Protein AF-A0AA36IYU3-F1 (afdb_monomer_lite)

Sequence (239 aa):
MFVEMCETGILVYVKPELCCSRAQETQTMKRDGAISTDASGLLKISPKAQDPRCEASTELKLRAALQRHSLAMDLAGIAEFTVVEAWVQFLFTHVAREQPHGFNKVTLQQLVECDKQMFTLAAHRTMGCLQRGPAEPKPQDEAIQAKKTSHEVLQYLTPLPAFRTHESTSAPSNPRPPKMPKKEERPNSKGTGKASGSPGPRPNLPEGCVATDDDGKPLCFAFQSGKCKFKGPPGKRCA

Secondary structure (DSSP, 8-state):
-HHHHHHHT---PPPGGG---HHHHHHH------EEE-TTS-EEEPPPPPPP-----SHHHHHHHHHHHHHHHHHTTSS-HHHHHHHHHHHHHHHHSPPPTTBPPPPHHHHHHHHHHHHHHHHHHHTT-S---TTSPPHHHHHHHHHTT-HHHHGGGSPPB--------PPP---PPPPPP-----------------PPPPP-PPTT--SB-TTSPBP-HHHHTT-----S-TTPPP-

Foldseek 3Di:
DLLVCVVQLFQDDDQLFLQDDPVQCVVQDDDAFDQDQDPVRDTDGDDGDDRRTDDCQDPVSVLVSQLSVLVVNVVSVQAHSVLSNVLSVVLVVLQPDDDDPQFDGQDVVLSRVLVVQLSVQLSVQRRPNSDDPPPDHGSSSVSSVVRSPDPSRCVSSDTDGDPPPPPPPPPPDDDDDDDDDDDDDDDDDDDDDDDDDDDPDDPDDPPPDDQADPVRHGADVCVVVVNDPDPDDGPDDDD

pLDDT: mean 77.91, std 19.68, range [27.34, 96.94]

Structure (mmCIF, N/CA/C/O backbone):
data_AF-A0AA36IYU3-F1
#
_entry.id   AF-A0AA36IYU3-F1
#
loop_
_atom_site.group_PDB
_atom_site.id
_atom_site.type_symbol
_atom_site.label_atom_id
_atom_site.label_alt_id
_atom_site.label_comp_id
_atom_site.label_asym_id
_atom_site.label_entity_id
_atom_site.label_seq_id
_atom_site.pdbx_PDB_ins_code
_atom_site.Cartn_x
_atom_site.Cartn_y
_atom_site.Cartn_z
_atom_site.occupancy
_atom_site.B_iso_or_equiv
_atom_site.auth_seq_id
_atom_site.auth_comp_id
_atom_site.auth_asym_id
_atom_site.auth_atom_id
_atom_site.pdbx_PDB_model_num
ATOM 1 N N . MET A 1 1 ? -8.010 5.138 14.087 1.00 83.12 1 MET A N 1
ATOM 2 C CA . MET A 1 1 ? -8.111 5.264 12.619 1.00 83.12 1 MET A CA 1
ATOM 3 C C . MET A 1 1 ? -8.937 4.134 12.006 1.00 83.12 1 MET A C 1
ATOM 5 O O . MET A 1 1 ? -10.062 4.407 11.643 1.00 83.12 1 MET A O 1
ATOM 9 N N . PHE A 1 2 ? -8.481 2.875 11.935 1.00 88.75 2 PHE A N 1
ATOM 10 C CA . PHE A 1 2 ? -9.288 1.804 11.305 1.00 88.75 2 PHE A CA 1
ATOM 11 C C . PHE A 1 2 ? -10.601 1.485 12.038 1.00 88.75 2 PHE A C 1
ATOM 13 O O . PHE A 1 2 ? -11.620 1.293 11.393 1.00 88.75 2 PHE A O 1
ATOM 20 N N . VAL A 1 3 ? -10.612 1.506 13.375 1.00 88.88 3 VAL A N 1
ATOM 21 C CA . VAL A 1 3 ? -11.850 1.315 14.161 1.00 88.88 3 VAL A CA 1
ATOM 22 C C . VAL A 1 3 ? -12.894 2.393 13.839 1.00 88.88 3 VAL A C 1
ATOM 24 O O . VAL A 1 3 ? -14.049 2.081 13.597 1.00 88.88 3 VAL A O 1
ATOM 27 N N . GLU A 1 4 ? -12.467 3.650 13.720 1.00 89.06 4 GLU A N 1
ATOM 28 C CA . GLU A 1 4 ? -13.330 4.770 13.318 1.00 89.06 4 GLU A CA 1
ATOM 29 C C . GLU A 1 4 ? -13.874 4.596 11.888 1.00 89.06 4 GLU A C 1
ATOM 31 O O . GLU A 1 4 ? -15.023 4.934 11.612 1.00 89.06 4 GLU A O 1
ATOM 36 N N . MET A 1 5 ? -13.086 4.019 10.970 1.00 91.06 5 MET A N 1
ATOM 37 C CA . MET A 1 5 ? -13.578 3.675 9.628 1.00 91.06 5 MET A CA 1
ATOM 38 C C . MET A 1 5 ? -14.685 2.622 9.696 1.00 91.06 5 MET A C 1
ATOM 40 O O . MET A 1 5 ? -15.689 2.773 9.008 1.00 91.06 5 MET A O 1
ATOM 44 N N . CYS A 1 6 ? -14.547 1.597 10.547 1.00 87.69 6 CYS A N 1
ATOM 45 C CA . CYS A 1 6 ? -15.623 0.628 10.782 1.00 87.69 6 CYS A CA 1
ATOM 46 C C . CYS A 1 6 ? -16.892 1.302 11.305 1.00 87.69 6 CYS A C 1
ATOM 48 O O . CYS A 1 6 ? -17.967 1.063 10.764 1.00 87.69 6 CYS A O 1
ATOM 50 N N . GLU A 1 7 ? -16.764 2.151 12.326 1.00 88.00 7 GLU A N 1
ATOM 51 C CA . GLU A 1 7 ? -17.897 2.818 12.981 1.00 88.00 7 GLU A CA 1
ATOM 52 C C . GLU A 1 7 ? -18.637 3.776 12.041 1.00 88.00 7 GLU A C 1
ATOM 54 O O . GLU A 1 7 ? -19.864 3.835 12.042 1.00 88.00 7 GLU A O 1
ATOM 59 N N . THR A 1 8 ? -17.895 4.517 11.216 1.00 88.81 8 THR A N 1
ATOM 60 C CA . THR A 1 8 ? -18.470 5.467 10.251 1.00 88.81 8 THR A CA 1
ATOM 61 C C . THR A 1 8 ? -18.939 4.800 8.959 1.00 88.81 8 THR A C 1
ATOM 63 O O . THR A 1 8 ? -19.701 5.402 8.203 1.00 88.81 8 THR A O 1
ATOM 66 N N . GLY A 1 9 ? -18.482 3.577 8.670 1.00 86.06 9 GLY A N 1
ATOM 67 C CA . GLY A 1 9 ? -18.734 2.903 7.397 1.00 86.06 9 GLY A CA 1
ATOM 68 C C . GLY A 1 9 ? -18.016 3.553 6.205 1.00 86.06 9 GLY A C 1
ATOM 69 O O . GLY A 1 9 ? -18.386 3.293 5.057 1.00 86.06 9 GLY A O 1
ATOM 70 N N . ILE A 1 10 ? -17.015 4.408 6.452 1.00 88.81 10 ILE A N 1
ATOM 71 C CA . ILE A 1 10 ? -16.277 5.144 5.419 1.00 88.81 10 ILE A CA 1
ATOM 72 C C . ILE A 1 10 ? -14.825 4.678 5.400 1.00 88.81 10 ILE A C 1
ATOM 74 O O . ILE A 1 10 ? -14.060 4.902 6.337 1.00 88.81 10 ILE A O 1
ATOM 78 N N . LEU A 1 11 ? -14.425 4.065 4.286 1.00 90.88 11 LEU A N 1
ATOM 79 C CA . LEU A 1 11 ? -13.048 3.638 4.086 1.00 90.88 11 LEU A CA 1
ATOM 80 C C . LEU A 1 11 ? -12.202 4.808 3.584 1.00 90.88 11 LEU A C 1
ATOM 82 O O . LEU A 1 11 ? -12.483 5.386 2.534 1.00 90.88 11 LEU A O 1
ATOM 86 N N . VAL A 1 12 ? -11.132 5.121 4.310 1.00 92.00 12 VAL A N 1
ATOM 87 C CA . VAL A 1 12 ? -10.157 6.149 3.930 1.00 92.00 12 VAL A CA 1
ATOM 88 C C . VAL A 1 12 ? -8.810 5.484 3.677 1.00 92.00 12 VAL A C 1
ATOM 90 O O . VAL A 1 12 ? -8.366 4.647 4.457 1.00 92.00 12 VAL A O 1
ATOM 93 N N . TYR A 1 13 ? -8.128 5.861 2.593 1.00 93.88 13 TYR A N 1
ATOM 94 C CA . TYR A 1 13 ? -6.797 5.326 2.314 1.00 93.88 13 TYR A CA 1
ATOM 95 C C . TYR A 1 13 ? -5.784 5.792 3.368 1.00 93.88 13 TYR A C 1
ATOM 97 O O . TYR A 1 13 ? -5.498 6.988 3.488 1.00 93.88 13 TYR A O 1
ATOM 105 N N . VAL A 1 14 ? -5.206 4.842 4.104 1.00 93.50 14 VAL A N 1
ATOM 106 C CA . VAL A 1 14 ? -4.146 5.105 5.080 1.00 93.50 14 VAL A CA 1
ATOM 107 C C . VAL A 1 14 ? -2.795 4.961 4.399 1.00 93.50 14 VAL A C 1
ATOM 109 O O . VAL A 1 14 ? -2.443 3.898 3.894 1.00 93.50 14 VAL A O 1
ATOM 112 N N . LYS A 1 15 ? -2.014 6.044 4.391 1.00 93.19 15 LYS A N 1
ATOM 113 C CA . LYS A 1 15 ? -0.665 6.018 3.820 1.00 93.19 15 LYS A CA 1
ATOM 114 C C . LYS A 1 15 ? 0.225 5.049 4.611 1.00 93.19 15 LYS A C 1
ATOM 116 O O . LYS A 1 15 ? 0.190 5.100 5.842 1.00 93.19 15 LYS A O 1
ATOM 121 N N . PRO A 1 16 ? 1.116 4.287 3.948 1.00 93.06 16 PRO A N 1
ATOM 122 C CA . PRO A 1 16 ? 2.030 3.367 4.632 1.00 93.06 16 PRO A CA 1
ATOM 123 C C . PRO A 1 16 ? 2.875 4.047 5.715 1.00 93.06 16 PRO A C 1
ATOM 125 O O . PRO A 1 16 ? 3.169 3.459 6.745 1.00 93.06 16 PRO A O 1
ATOM 128 N N . GLU A 1 17 ? 3.224 5.316 5.515 1.00 93.00 17 GLU A N 1
ATOM 129 C CA . GLU A 1 17 ? 4.023 6.108 6.453 1.00 93.00 17 GLU A CA 1
ATOM 130 C C . GLU A 1 17 ? 3.322 6.383 7.793 1.00 93.00 17 GLU A C 1
ATOM 132 O O . GLU A 1 17 ? 3.991 6.709 8.766 1.00 93.00 17 GLU A O 1
ATOM 137 N N . LEU A 1 18 ? 1.991 6.286 7.856 1.00 91.56 18 LEU A N 1
ATOM 138 C CA . LEU A 1 18 ? 1.220 6.447 9.096 1.00 91.56 18 LEU A CA 1
ATOM 139 C C . LEU A 1 18 ? 1.078 5.130 9.857 1.00 91.56 18 LEU A C 1
ATOM 141 O O . LEU A 1 18 ? 0.767 5.119 11.046 1.00 91.56 18 LEU A O 1
ATOM 145 N N . CYS A 1 19 ? 1.320 4.005 9.192 1.00 91.56 19 CYS A N 1
ATOM 146 C CA . CYS A 1 19 ? 1.397 2.722 9.856 1.00 91.56 19 CYS A CA 1
ATOM 147 C C . CYS A 1 19 ? 2.759 2.681 10.542 1.00 91.56 19 CYS A C 1
ATOM 149 O O . CYS A 1 19 ? 3.739 2.334 9.896 1.00 91.56 19 CYS A O 1
ATOM 151 N N . CYS A 1 20 ? 2.854 3.045 11.822 1.00 88.69 20 CYS A N 1
ATOM 152 C CA . CYS A 1 20 ? 4.082 2.928 12.615 1.00 88.69 20 CYS A CA 1
ATOM 153 C C . CYS A 1 20 ? 4.186 1.563 13.307 1.00 88.69 20 CYS A C 1
ATOM 155 O O . CYS A 1 20 ? 3.258 0.756 13.288 1.00 88.69 20 CYS A O 1
ATOM 157 N N . SER A 1 21 ? 5.364 1.246 13.850 1.00 88.38 21 SER A N 1
ATOM 158 C CA . SER A 1 21 ? 5.506 0.120 14.779 1.00 88.38 21 SER A CA 1
ATOM 159 C C . SER A 1 21 ? 5.344 0.615 16.212 1.00 88.38 21 SER A C 1
ATOM 161 O O . SER A 1 21 ? 5.734 1.743 16.513 1.00 88.38 21 SER A O 1
ATOM 163 N N . ARG A 1 22 ? 4.880 -0.251 17.120 1.00 84.94 22 ARG A N 1
ATOM 164 C CA . ARG A 1 22 ? 4.777 0.083 18.549 1.00 84.94 22 ARG A CA 1
ATOM 165 C C . ARG A 1 22 ? 6.108 0.563 19.135 1.00 84.94 22 ARG A C 1
ATOM 167 O O . ARG A 1 22 ? 6.131 1.514 19.905 1.00 84.94 22 ARG A O 1
ATOM 174 N N . ALA A 1 23 ? 7.223 -0.059 18.746 1.00 84.94 23 ALA A N 1
ATOM 175 C CA . ALA A 1 23 ? 8.554 0.369 19.178 1.00 84.94 23 ALA A CA 1
ATOM 176 C C . ALA A 1 23 ? 8.854 1.811 18.731 1.00 84.94 23 ALA A C 1
ATOM 178 O O . ALA A 1 23 ? 9.281 2.638 19.535 1.00 84.94 23 ALA A O 1
ATOM 179 N N . GLN A 1 24 ? 8.558 2.139 17.472 1.00 84.50 24 GLN A N 1
ATOM 180 C CA . GLN A 1 24 ? 8.759 3.482 16.931 1.00 84.50 24 GLN A CA 1
ATOM 181 C C . GLN A 1 24 ? 7.820 4.517 17.562 1.00 84.50 24 GLN A C 1
ATOM 183 O O . GLN A 1 24 ? 8.256 5.628 17.858 1.00 84.50 24 GLN A O 1
ATOM 188 N N . GLU A 1 25 ? 6.565 4.154 17.828 1.00 82.00 25 GLU A N 1
ATOM 189 C CA . GLU A 1 25 ? 5.626 4.999 18.571 1.00 82.00 25 GLU A CA 1
ATOM 190 C C . GLU A 1 25 ? 6.181 5.315 19.959 1.00 82.00 25 GLU A C 1
ATOM 192 O O . GLU A 1 25 ? 6.350 6.485 20.286 1.00 82.00 25 GLU A O 1
ATOM 197 N N . THR A 1 26 ? 6.583 4.303 20.737 1.00 82.06 26 THR A N 1
ATOM 198 C CA . THR A 1 26 ? 7.120 4.514 22.095 1.00 82.06 26 THR A CA 1
ATOM 199 C C . THR A 1 26 ? 8.375 5.386 22.135 1.00 82.06 26 THR A C 1
ATOM 201 O O . THR A 1 26 ? 8.563 6.127 23.095 1.00 82.06 26 THR A O 1
ATOM 204 N N . GLN A 1 27 ? 9.211 5.348 21.092 1.00 78.06 27 GLN A N 1
ATOM 205 C CA . GLN A 1 27 ? 10.392 6.211 20.975 1.00 78.06 27 GLN A CA 1
ATOM 206 C C . GLN A 1 27 ? 10.046 7.646 20.550 1.00 78.06 27 GLN A C 1
ATOM 208 O O . GLN A 1 27 ? 10.782 8.577 20.874 1.00 78.06 27 GLN A O 1
ATOM 213 N N . THR A 1 28 ? 8.944 7.829 19.818 1.00 67.88 28 THR A N 1
ATOM 214 C CA . THR A 1 28 ? 8.549 9.117 19.221 1.00 67.88 28 THR A CA 1
ATOM 215 C C . THR A 1 28 ? 7.539 9.883 20.082 1.00 67.88 28 THR A C 1
ATOM 217 O O . THR A 1 28 ? 7.330 11.072 19.842 1.00 67.88 28 THR A O 1
ATOM 220 N N . MET A 1 29 ? 6.950 9.247 21.105 1.00 59.16 29 MET A N 1
ATOM 221 C CA . MET A 1 29 ? 6.039 9.867 22.076 1.00 59.16 29 MET A CA 1
ATOM 222 C C . MET A 1 29 ? 6.712 11.050 22.795 1.00 59.16 29 MET A C 1
ATOM 224 O O . MET A 1 29 ? 7.331 10.913 23.850 1.00 59.16 29 MET A O 1
ATOM 228 N N . LYS A 1 30 ? 6.564 12.250 22.232 1.00 59.88 30 LYS A N 1
ATOM 229 C CA . LYS A 1 30 ? 6.699 13.504 22.974 1.00 59.88 30 LYS A CA 1
ATOM 230 C C . LYS A 1 30 ? 5.382 13.734 23.708 1.00 59.88 30 LYS A C 1
ATOM 232 O O . LYS A 1 30 ? 4.325 13.544 23.117 1.00 59.88 30 LYS A O 1
ATOM 237 N N . ARG A 1 31 ? 5.464 14.119 24.989 1.00 55.59 31 ARG A N 1
ATOM 238 C CA . ARG A 1 31 ? 4.303 14.448 25.836 1.00 55.59 31 ARG A CA 1
ATOM 239 C C . ARG A 1 31 ? 3.296 15.293 25.054 1.00 55.59 31 ARG A C 1
ATOM 241 O O . ARG A 1 31 ? 3.695 16.294 24.456 1.00 55.59 31 ARG A O 1
ATOM 248 N N . ASP A 1 32 ? 2.026 14.893 25.110 1.00 55.09 32 ASP A N 1
ATOM 249 C CA . ASP A 1 32 ? 0.910 15.673 24.585 1.00 55.09 32 ASP A CA 1
ATOM 250 C C . ASP A 1 32 ? 1.001 17.131 25.036 1.00 55.09 32 ASP A C 1
ATOM 252 O O . ASP A 1 32 ? 1.472 17.437 26.138 1.00 55.09 32 ASP A O 1
ATOM 256 N N . GLY A 1 33 ? 0.563 18.029 24.153 1.00 57.72 33 GLY A N 1
ATOM 257 C CA . GLY A 1 33 ? 0.544 19.459 24.408 1.00 57.72 33 GLY A CA 1
ATOM 258 C C . GLY A 1 33 ? -0.176 19.753 25.719 1.00 57.72 33 GLY A C 1
ATOM 259 O O . GLY A 1 33 ? -1.391 19.610 25.814 1.00 57.72 33 GLY A O 1
ATOM 260 N N . ALA A 1 34 ? 0.579 20.162 26.738 1.00 56.66 34 ALA A N 1
ATOM 261 C CA . ALA A 1 34 ? -0.002 20.571 28.002 1.00 56.66 34 ALA A CA 1
ATOM 262 C C . ALA A 1 34 ? -0.876 21.807 27.758 1.00 56.66 34 ALA A C 1
ATOM 264 O O . ALA A 1 34 ? -0.417 22.800 27.182 1.00 56.66 34 ALA A O 1
ATOM 265 N N . ILE A 1 35 ? -2.132 21.737 28.198 1.00 63.31 35 ILE A N 1
ATOM 266 C CA . ILE A 1 35 ? -2.959 22.922 28.401 1.00 63.31 35 ILE A CA 1
ATOM 267 C C . ILE A 1 35 ? -2.360 23.613 29.623 1.00 63.31 35 ILE A C 1
ATOM 269 O O . ILE A 1 35 ? -2.508 23.131 30.745 1.00 63.31 35 ILE A O 1
ATOM 273 N N . SER A 1 36 ? -1.615 24.693 29.401 1.00 67.06 36 SER A N 1
ATOM 274 C CA . SER A 1 36 ? -1.080 25.510 30.485 1.00 67.06 36 SER A CA 1
ATOM 275 C C . SER A 1 36 ? -1.858 26.815 30.578 1.00 67.06 36 SER A C 1
ATOM 277 O O . SER A 1 36 ? -2.237 27.419 29.574 1.00 67.06 36 SER A O 1
ATOM 279 N N . THR A 1 37 ? -2.127 27.244 31.803 1.00 68.56 37 THR A N 1
ATOM 280 C CA . THR A 1 37 ? -2.643 28.580 32.089 1.00 68.56 37 THR A CA 1
ATOM 281 C C . THR A 1 37 ? -1.469 29.541 32.208 1.00 68.56 37 THR A C 1
ATOM 283 O O . THR A 1 37 ? -0.537 29.294 32.976 1.00 68.56 37 THR A O 1
ATOM 286 N N . ASP A 1 38 ? -1.514 30.630 31.448 1.00 73.44 38 ASP A N 1
ATOM 287 C CA . ASP A 1 38 ? -0.676 31.806 31.681 1.00 73.44 38 ASP A CA 1
ATOM 288 C C . ASP A 1 38 ? -1.004 32.414 33.066 1.00 73.44 38 ASP A C 1
ATOM 290 O O . ASP A 1 38 ? -2.107 32.238 33.587 1.00 73.44 38 ASP A O 1
ATOM 294 N N . ALA A 1 39 ? -0.066 33.152 33.661 1.00 76.94 39 ALA A N 1
ATOM 295 C CA . ALA A 1 39 ? -0.252 33.935 34.883 1.00 76.94 39 ALA A CA 1
ATOM 296 C C . ALA A 1 39 ? -1.423 34.939 34.789 1.00 76.94 39 ALA A C 1
ATOM 298 O O . ALA A 1 39 ? -1.941 35.374 35.814 1.00 76.94 39 ALA A O 1
ATOM 299 N N . SER A 1 40 ? -1.865 35.278 33.573 1.00 80.44 40 SER A N 1
ATOM 300 C CA . SER A 1 40 ? -3.060 36.085 33.289 1.00 80.44 40 SER A CA 1
ATOM 301 C C . SER A 1 40 ? -4.389 35.304 33.314 1.00 80.44 40 SER A C 1
ATOM 303 O O . SER A 1 40 ? -5.448 35.892 33.107 1.00 80.44 40 SER A O 1
ATOM 305 N N . GLY A 1 41 ? -4.359 33.985 33.536 1.00 76.06 41 GLY A N 1
ATOM 306 C CA . GLY A 1 41 ? -5.538 33.114 33.467 1.00 76.06 41 GLY A CA 1
ATOM 307 C C . GLY A 1 41 ? -5.948 32.718 32.042 1.00 76.06 41 GLY A C 1
ATOM 308 O O . GLY A 1 41 ? -6.960 32.039 31.869 1.00 76.06 41 GLY A O 1
ATOM 309 N N . LEU A 1 42 ? -5.176 33.101 31.016 1.00 73.50 42 LEU A N 1
ATOM 310 C CA . LEU A 1 42 ? -5.440 32.717 29.630 1.00 73.50 42 LEU A CA 1
ATOM 311 C C . LEU A 1 42 ? -4.926 31.297 29.337 1.00 73.50 42 LEU A C 1
ATOM 313 O O . LEU A 1 42 ? -3.773 30.962 29.615 1.00 73.50 42 LEU A O 1
ATOM 317 N N . LEU A 1 43 ? -5.782 30.457 28.751 1.00 78.56 43 LEU A N 1
ATOM 318 C CA . LEU A 1 43 ? -5.434 29.092 28.350 1.00 78.56 43 LEU A CA 1
ATOM 319 C C . LEU A 1 43 ? -4.544 29.114 27.101 1.00 78.56 43 LEU A C 1
ATOM 321 O O . LEU A 1 43 ? -4.981 29.515 26.021 1.00 78.56 43 LEU A O 1
ATOM 325 N N . LYS A 1 44 ? -3.303 28.640 27.230 1.00 72.50 44 LYS A N 1
ATOM 326 C CA . LYS A 1 44 ? -2.380 28.458 26.109 1.00 72.50 44 LYS A CA 1
ATOM 327 C C . LYS A 1 44 ? -2.463 27.013 25.626 1.00 72.50 44 LYS A C 1
ATOM 329 O O . LYS A 1 44 ? -1.990 26.087 26.283 1.00 72.50 44 LYS A O 1
ATOM 334 N N . ILE A 1 45 ? -3.069 26.821 24.458 1.00 73.31 45 ILE A N 1
ATOM 335 C CA . ILE A 1 45 ? -3.132 25.512 23.807 1.00 73.31 45 ILE A CA 1
ATOM 336 C C . ILE A 1 45 ? -1.824 25.306 23.047 1.00 73.31 45 ILE A C 1
ATOM 338 O O . ILE A 1 45 ? -1.513 26.029 22.099 1.00 73.31 45 ILE A O 1
ATOM 342 N N . SER A 1 46 ? -1.042 24.324 23.482 1.00 65.06 46 SER A N 1
ATOM 343 C CA . SER A 1 46 ? 0.122 23.867 22.725 1.00 65.06 46 SER A CA 1
ATOM 344 C C . SER A 1 46 ? -0.347 23.122 21.465 1.00 65.06 46 SER A C 1
ATOM 346 O O . SER A 1 46 ? -1.350 22.407 21.530 1.00 65.06 46 SER A O 1
ATOM 348 N N . PRO A 1 47 ? 0.331 23.275 20.312 1.00 63.31 47 PRO A N 1
ATOM 349 C CA . PRO A 1 47 ? -0.083 22.630 19.069 1.00 63.31 47 PRO A CA 1
ATOM 350 C C . PRO A 1 47 ? -0.152 21.106 19.228 1.00 63.31 47 PRO A C 1
ATOM 352 O O . PRO A 1 47 ? 0.695 20.510 19.897 1.00 63.31 47 PRO A O 1
ATOM 355 N N . LYS A 1 48 ? -1.174 20.495 18.609 1.00 63.03 48 LYS A N 1
ATOM 356 C CA . LYS A 1 48 ? -1.411 19.044 18.615 1.00 63.03 48 LYS A CA 1
ATOM 357 C C . LYS A 1 48 ? -0.124 18.316 18.215 1.00 63.03 48 LYS A C 1
ATOM 359 O O . LYS A 1 48 ? 0.498 18.680 17.215 1.00 63.03 48 LYS A O 1
ATOM 364 N N . ALA A 1 49 ? 0.274 17.319 19.005 1.00 64.31 49 ALA A N 1
ATOM 365 C CA . ALA A 1 49 ? 1.424 16.485 18.685 1.00 64.31 49 ALA A CA 1
ATOM 366 C C . ALA A 1 49 ? 1.224 15.867 17.292 1.00 64.31 49 ALA A C 1
ATOM 368 O O . ALA A 1 49 ? 0.138 15.390 16.965 1.00 64.31 49 ALA A O 1
ATOM 369 N N . GLN A 1 50 ? 2.254 15.954 16.449 1.00 68.25 50 GLN A N 1
ATOM 370 C CA . GLN A 1 50 ? 2.224 15.389 15.105 1.00 68.25 50 GLN A CA 1
ATOM 371 C C . GLN A 1 50 ? 2.082 13.867 15.203 1.00 68.25 50 GLN A C 1
ATOM 373 O O . GLN A 1 50 ? 2.814 13.243 15.973 1.00 68.25 50 GLN A O 1
ATOM 378 N N . ASP A 1 51 ? 1.175 13.286 14.413 1.00 75.19 51 ASP A N 1
ATOM 379 C CA . ASP A 1 51 ? 0.992 11.835 14.380 1.00 75.19 51 ASP A CA 1
ATOM 380 C C . ASP A 1 51 ? 2.329 11.135 14.072 1.00 75.19 51 ASP A C 1
ATOM 382 O O . ASP A 1 51 ? 3.095 11.608 13.216 1.00 75.19 51 ASP A O 1
ATOM 386 N N . PRO A 1 52 ? 2.639 10.024 14.763 1.00 81.44 52 PRO A N 1
ATOM 387 C CA . PRO A 1 52 ? 3.878 9.298 14.539 1.00 81.44 52 PRO A CA 1
ATOM 388 C C . PRO A 1 52 ? 3.945 8.833 13.080 1.00 81.44 52 PRO A C 1
ATOM 390 O O . PRO A 1 52 ? 2.992 8.264 12.546 1.00 81.44 52 PRO A O 1
ATOM 393 N N . ARG A 1 53 ? 5.090 9.076 12.431 1.00 86.56 53 ARG A N 1
ATOM 394 C CA . ARG A 1 53 ? 5.349 8.694 11.037 1.00 86.56 53 ARG A CA 1
ATOM 395 C C . ARG A 1 53 ? 6.534 7.740 10.961 1.00 86.56 53 ARG A C 1
ATOM 397 O O . ARG A 1 53 ? 7.570 7.983 11.584 1.00 86.56 53 ARG A O 1
ATOM 404 N N . CYS A 1 54 ? 6.405 6.688 10.161 1.00 88.69 54 CYS A N 1
ATOM 405 C CA . CYS A 1 54 ? 7.495 5.788 9.830 1.00 88.69 54 CYS A CA 1
ATOM 406 C C . CYS A 1 54 ? 8.084 6.100 8.458 1.00 88.69 54 CYS A C 1
ATOM 408 O O . CYS A 1 54 ? 7.423 6.610 7.554 1.00 88.69 54 CYS A O 1
ATOM 410 N N . GLU A 1 55 ? 9.353 5.753 8.288 1.00 89.06 55 GLU A N 1
ATOM 411 C CA . GLU A 1 55 ? 10.010 5.832 6.994 1.00 89.06 55 GLU A CA 1
ATOM 412 C C . GLU A 1 55 ? 9.569 4.648 6.123 1.00 89.06 55 GLU A C 1
ATOM 414 O O . GLU A 1 55 ? 9.653 3.505 6.563 1.00 89.06 55 GLU A O 1
ATOM 419 N N . ALA A 1 56 ? 9.127 4.914 4.892 1.00 91.12 56 ALA A N 1
ATOM 420 C CA . ALA A 1 56 ? 8.705 3.902 3.914 1.00 91.12 56 ALA A CA 1
ATOM 421 C C . ALA A 1 56 ? 9.441 4.056 2.565 1.00 91.12 56 ALA A C 1
ATOM 423 O O . ALA A 1 56 ? 8.906 3.749 1.505 1.00 91.12 56 ALA A O 1
ATOM 424 N N . SER A 1 57 ? 10.671 4.578 2.611 1.00 90.62 57 SER A N 1
ATOM 425 C CA . SER A 1 57 ? 11.501 4.909 1.441 1.00 90.62 57 SER A CA 1
ATOM 426 C C . SER A 1 57 ? 12.132 3.684 0.768 1.00 90.62 57 SER A C 1
ATOM 428 O O . SER A 1 57 ? 12.416 3.713 -0.427 1.00 90.62 57 SER A O 1
ATOM 430 N N . THR A 1 58 ? 12.373 2.616 1.531 1.00 94.62 58 THR A N 1
ATOM 431 C CA . THR A 1 58 ? 12.995 1.382 1.048 1.00 94.62 58 THR A CA 1
ATOM 432 C C . THR A 1 58 ? 11.962 0.273 0.919 1.00 94.62 58 THR A C 1
ATOM 434 O O . THR A 1 58 ? 10.980 0.239 1.659 1.00 94.62 58 THR A O 1
ATOM 437 N N . GLU A 1 59 ? 12.213 -0.672 0.014 1.00 94.06 59 GLU A N 1
ATOM 438 C CA . GLU A 1 59 ? 11.318 -1.804 -0.250 1.00 94.06 59 GLU A CA 1
ATOM 439 C C . GLU A 1 59 ? 10.968 -2.574 1.036 1.00 94.06 59 GLU A C 1
ATOM 441 O O . GLU A 1 59 ? 9.795 -2.789 1.335 1.00 94.06 59 GLU A O 1
ATOM 446 N N . LEU A 1 60 ? 11.977 -2.885 1.862 1.00 94.44 60 LEU A N 1
ATOM 447 C CA . LEU A 1 60 ? 11.792 -3.599 3.128 1.00 94.44 60 LEU A CA 1
ATOM 448 C C . LEU A 1 60 ? 10.952 -2.799 4.137 1.00 94.44 60 LEU A C 1
ATOM 450 O O . LEU A 1 60 ? 10.064 -3.354 4.786 1.00 94.44 60 LEU A O 1
ATOM 454 N N . LYS A 1 61 ? 11.214 -1.491 4.274 1.00 94.62 61 LYS A N 1
ATOM 455 C CA . LYS A 1 61 ? 10.468 -0.632 5.205 1.00 94.62 61 LYS A CA 1
ATOM 456 C C . LYS A 1 61 ? 9.015 -0.462 4.756 1.00 94.62 61 LYS A C 1
ATOM 458 O O . LYS A 1 61 ? 8.110 -0.556 5.586 1.00 94.62 61 LYS A O 1
ATOM 463 N N . LEU A 1 62 ? 8.789 -0.283 3.452 1.00 96.38 62 LEU A N 1
ATOM 464 C CA . LEU A 1 62 ? 7.455 -0.204 2.860 1.00 96.38 62 LEU A CA 1
ATOM 465 C C . LEU A 1 62 ? 6.680 -1.515 3.045 1.00 96.38 62 LEU A C 1
ATOM 467 O O . LEU A 1 62 ? 5.524 -1.483 3.465 1.00 96.38 62 LEU A O 1
ATOM 471 N N . ARG A 1 63 ? 7.320 -2.670 2.814 1.00 96.44 63 ARG A N 1
ATOM 472 C CA . ARG A 1 63 ? 6.711 -3.990 3.035 1.00 96.44 63 ARG A CA 1
ATOM 473 C C . ARG A 1 63 ? 6.274 -4.172 4.485 1.00 96.44 63 ARG A C 1
ATOM 475 O O . ARG A 1 63 ? 5.144 -4.589 4.727 1.00 96.44 63 ARG A O 1
ATOM 482 N N . ALA A 1 64 ? 7.137 -3.817 5.439 1.00 95.31 64 ALA A N 1
ATOM 483 C CA . ALA A 1 64 ? 6.824 -3.896 6.864 1.00 95.31 64 ALA A CA 1
ATOM 484 C C . ALA A 1 64 ? 5.688 -2.939 7.270 1.00 95.31 64 ALA A C 1
ATOM 486 O O . ALA A 1 64 ? 4.883 -3.270 8.142 1.00 95.31 64 ALA A O 1
ATOM 487 N N . ALA A 1 65 ? 5.612 -1.753 6.658 1.00 96.25 65 ALA A N 1
ATOM 488 C CA . ALA A 1 65 ? 4.525 -0.803 6.881 1.00 96.25 65 ALA A CA 1
ATOM 489 C C . ALA A 1 65 ? 3.180 -1.332 6.358 1.00 96.25 65 ALA A C 1
ATOM 491 O O . ALA A 1 65 ? 2.195 -1.320 7.093 1.00 96.25 65 ALA A O 1
ATOM 492 N N . LEU A 1 66 ? 3.156 -1.878 5.139 1.00 96.19 66 LEU A N 1
ATOM 493 C CA . LEU A 1 66 ? 1.963 -2.482 4.535 1.00 96.19 66 LEU A CA 1
ATOM 494 C C . LEU A 1 66 ? 1.517 -3.775 5.239 1.00 96.19 66 LEU A C 1
ATOM 496 O O . LEU A 1 66 ? 0.324 -4.057 5.324 1.00 96.19 66 LEU A O 1
ATOM 500 N N . GLN A 1 67 ? 2.444 -4.538 5.817 1.00 96.06 67 GLN A N 1
ATOM 501 C CA . GLN A 1 67 ? 2.090 -5.689 6.653 1.00 96.06 67 GLN A CA 1
ATOM 502 C C . GLN A 1 67 ? 1.369 -5.244 7.936 1.00 96.06 67 GLN A C 1
ATOM 504 O O . GLN A 1 67 ? 0.354 -5.823 8.323 1.00 96.06 67 GLN A O 1
ATOM 509 N N . ARG A 1 68 ? 1.853 -4.173 8.581 1.00 95.56 68 ARG A N 1
ATOM 510 C CA . ARG A 1 68 ? 1.187 -3.573 9.751 1.00 95.56 68 ARG A CA 1
ATOM 511 C C . ARG A 1 68 ? -0.164 -2.960 9.383 1.00 95.56 68 ARG A C 1
ATOM 513 O O . ARG A 1 68 ? -1.100 -3.086 10.164 1.00 95.56 68 ARG A O 1
ATOM 520 N N . HIS A 1 69 ? -0.282 -2.374 8.191 1.00 95.19 69 HIS A N 1
ATOM 521 C CA . HIS A 1 69 ? -1.560 -1.937 7.628 1.00 95.19 69 HIS A CA 1
ATOM 522 C C . HIS A 1 69 ? -2.553 -3.107 7.516 1.00 95.19 69 HIS A C 1
ATOM 524 O O . HIS A 1 69 ? -3.671 -3.012 8.018 1.00 95.19 69 HIS A O 1
ATOM 530 N N . SER A 1 70 ? -2.118 -4.232 6.941 1.00 96.31 70 SER A N 1
ATOM 531 C CA . SER A 1 70 ? -2.932 -5.449 6.792 1.00 96.31 70 SER A CA 1
ATOM 532 C C . SER A 1 70 ? -3.408 -5.991 8.141 1.00 96.31 70 SER A C 1
ATOM 534 O O . SER A 1 70 ? -4.590 -6.277 8.310 1.00 96.31 70 SER A O 1
ATOM 536 N N . LEU A 1 71 ? -2.511 -6.056 9.132 1.00 95.38 71 LEU A N 1
ATOM 537 C CA . LEU A 1 71 ? -2.855 -6.494 10.488 1.00 95.38 71 LEU A CA 1
ATOM 538 C C . LEU A 1 71 ? -3.841 -5.538 11.174 1.00 95.38 71 LEU A C 1
ATOM 540 O O . LEU A 1 71 ? -4.771 -5.981 11.840 1.00 95.38 71 LEU A O 1
ATOM 544 N N . ALA A 1 72 ? -3.659 -4.225 11.017 1.00 94.06 72 ALA A N 1
ATOM 545 C CA . ALA A 1 72 ? -4.535 -3.234 11.634 1.00 94.06 72 ALA A CA 1
ATOM 546 C C . ALA A 1 72 ? -5.967 -3.281 11.072 1.00 94.06 72 ALA A C 1
ATOM 548 O O . ALA A 1 72 ? -6.918 -3.110 11.833 1.00 94.06 72 ALA A O 1
ATOM 549 N N . MET A 1 73 ? -6.130 -3.544 9.770 1.00 93.56 73 MET A N 1
ATOM 550 C CA . MET A 1 73 ? -7.453 -3.751 9.164 1.00 93.56 73 MET A CA 1
ATOM 551 C C . MET A 1 73 ? -8.134 -5.025 9.661 1.00 93.56 73 MET A C 1
ATOM 553 O O . MET A 1 73 ? -9.348 -5.015 9.865 1.00 93.56 73 MET A O 1
ATOM 557 N N . ASP A 1 74 ? -7.366 -6.091 9.884 1.00 94.00 74 ASP A N 1
ATOM 558 C CA . ASP A 1 74 ? -7.896 -7.344 10.420 1.00 94.00 74 ASP A CA 1
ATOM 559 C C . ASP A 1 74 ? -8.345 -7.206 11.873 1.00 94.00 74 ASP A C 1
ATOM 561 O O . ASP A 1 74 ? -9.480 -7.548 12.201 1.00 94.00 74 ASP A O 1
ATOM 565 N N . LEU A 1 75 ? -7.520 -6.574 12.713 1.00 92.56 75 LEU A N 1
ATOM 566 C CA . LEU A 1 75 ? -7.869 -6.266 14.102 1.00 92.56 75 LEU A CA 1
ATOM 567 C C . LEU A 1 75 ? -9.083 -5.331 14.222 1.00 92.56 75 LEU A C 1
ATOM 569 O O . LEU A 1 75 ? -9.836 -5.436 15.186 1.00 92.56 75 LEU A O 1
ATOM 573 N N . ALA A 1 76 ? -9.286 -4.427 13.259 1.00 91.94 76 ALA A N 1
ATOM 574 C CA . ALA A 1 76 ? -10.475 -3.575 13.201 1.00 91.94 76 ALA A CA 1
ATOM 575 C C . ALA A 1 76 ? -11.717 -4.302 12.650 1.00 91.94 76 ALA A C 1
ATOM 577 O O . ALA A 1 76 ? -12.828 -3.790 12.769 1.00 91.94 76 ALA A O 1
ATOM 578 N N . GLY A 1 77 ? -11.549 -5.479 12.041 1.00 90.50 77 GLY A N 1
ATOM 579 C CA . GLY A 1 77 ? -12.636 -6.230 11.418 1.00 90.50 77 GLY A CA 1
ATOM 580 C C . GLY A 1 77 ? -13.084 -5.688 10.055 1.00 90.50 77 GLY A C 1
ATOM 581 O O . GLY A 1 77 ? -14.205 -5.980 9.653 1.00 90.50 77 GLY A O 1
ATOM 582 N N . ILE A 1 78 ? -12.245 -4.918 9.348 1.00 92.12 78 ILE A N 1
ATOM 583 C CA . ILE A 1 78 ? -12.556 -4.373 8.008 1.00 92.12 78 ILE A CA 1
ATOM 584 C C . ILE A 1 78 ? -12.353 -5.431 6.922 1.00 92.12 78 ILE A C 1
ATOM 586 O O . ILE A 1 78 ? -13.207 -5.625 6.065 1.00 92.12 78 ILE A O 1
ATOM 590 N N . ALA A 1 79 ? -11.197 -6.091 6.945 1.00 93.75 79 ALA A N 1
ATOM 591 C CA . ALA A 1 79 ? -10.747 -7.056 5.943 1.00 93.75 79 ALA A CA 1
ATOM 592 C C . ALA A 1 79 ? -9.989 -8.186 6.643 1.00 93.75 79 ALA A C 1
ATOM 594 O O . ALA A 1 79 ? -9.541 -7.999 7.771 1.00 93.75 79 ALA A O 1
ATOM 595 N N . GLU A 1 80 ? -9.875 -9.364 6.045 1.00 94.50 80 GLU A N 1
ATOM 596 C CA . GLU A 1 80 ? -9.044 -10.444 6.584 1.00 94.50 80 GLU A CA 1
ATOM 597 C C . GLU A 1 80 ? -7.563 -10.199 6.269 1.00 94.50 80 GLU A C 1
ATOM 599 O O . GLU A 1 80 ? -7.200 -9.804 5.154 1.00 94.50 80 GLU A O 1
ATOM 604 N N . PHE A 1 81 ? -6.683 -10.475 7.240 1.00 95.88 81 PHE A N 1
ATOM 605 C CA . PHE A 1 81 ? -5.237 -10.320 7.057 1.00 95.88 81 PHE A CA 1
ATOM 606 C C . PHE A 1 81 ? -4.736 -11.065 5.815 1.00 95.88 81 PHE A C 1
ATOM 608 O O . PHE A 1 81 ? -3.963 -10.511 5.038 1.00 95.88 81 PHE A O 1
ATOM 615 N N . THR A 1 82 ? -5.202 -12.296 5.596 1.00 96.25 82 THR A N 1
ATOM 616 C CA . THR A 1 82 ? -4.770 -13.147 4.477 1.00 96.25 82 THR A CA 1
ATOM 617 C C . THR A 1 82 ? -5.089 -12.526 3.114 1.00 96.25 82 THR A C 1
ATOM 619 O O . THR A 1 82 ? -4.271 -12.606 2.197 1.00 96.25 82 THR A O 1
ATOM 622 N N . VAL A 1 83 ? -6.239 -11.857 2.983 1.00 96.00 83 VAL A N 1
ATOM 623 C CA . VAL A 1 83 ? -6.700 -11.234 1.736 1.00 96.00 83 VAL A CA 1
ATOM 624 C C . VAL A 1 83 ? -5.868 -10.001 1.403 1.00 96.00 83 VAL A C 1
ATOM 626 O O . VAL A 1 83 ? -5.381 -9.868 0.275 1.00 96.00 83 VAL A O 1
ATOM 629 N N . VAL A 1 84 ? -5.667 -9.118 2.381 1.00 96.19 84 VAL A N 1
ATOM 630 C CA . VAL A 1 84 ? -4.870 -7.901 2.184 1.00 96.19 84 VAL A CA 1
ATOM 631 C C . VAL A 1 84 ? -3.394 -8.251 1.994 1.00 96.19 84 VAL A C 1
ATOM 633 O O . VAL A 1 84 ? -2.744 -7.729 1.090 1.00 96.19 84 VAL A O 1
ATOM 636 N N . GLU A 1 85 ? -2.861 -9.177 2.785 1.00 96.62 85 GLU A N 1
ATOM 637 C CA . GLU A 1 85 ? -1.464 -9.591 2.684 1.00 96.62 85 GLU A CA 1
ATOM 638 C C . GLU A 1 85 ? -1.179 -10.287 1.345 1.00 96.62 85 GLU A C 1
ATOM 640 O O . GLU A 1 85 ? -0.123 -10.065 0.752 1.00 96.62 85 GLU A O 1
ATOM 645 N N . ALA A 1 86 ? -2.128 -11.061 0.803 1.00 96.94 86 ALA A N 1
ATOM 646 C CA . ALA A 1 86 ? -2.012 -11.622 -0.543 1.00 96.94 86 ALA A CA 1
ATOM 647 C C . ALA A 1 86 ? -1.954 -10.529 -1.625 1.00 96.94 86 ALA A C 1
ATOM 649 O O . ALA A 1 86 ? -1.199 -10.659 -2.592 1.00 96.94 86 ALA A O 1
ATOM 650 N N . TRP A 1 87 ? -2.709 -9.439 -1.460 1.00 96.62 87 TRP A N 1
ATOM 651 C CA . TRP A 1 87 ? -2.620 -8.267 -2.332 1.00 96.62 87 TRP A CA 1
ATOM 652 C C . TRP A 1 87 ? -1.257 -7.569 -2.221 1.00 96.62 87 TRP A C 1
ATOM 654 O O . TRP A 1 87 ? -0.610 -7.310 -3.237 1.00 96.62 87 TRP A O 1
ATOM 664 N N . VAL A 1 88 ? -0.770 -7.335 -1.001 1.00 96.88 88 VAL A N 1
ATOM 665 C CA . VAL A 1 88 ? 0.565 -6.761 -0.780 1.00 96.88 88 VAL A CA 1
ATOM 666 C C . VAL A 1 88 ? 1.635 -7.660 -1.408 1.00 96.88 88 VAL A C 1
ATOM 668 O O . VAL A 1 88 ? 2.488 -7.185 -2.153 1.00 96.88 88 VAL A O 1
ATOM 671 N N . GLN A 1 89 ? 1.568 -8.973 -1.200 1.00 96.75 89 GLN A N 1
ATOM 672 C CA . GLN A 1 89 ? 2.502 -9.926 -1.799 1.00 96.75 89 GLN A CA 1
ATOM 673 C C . GLN A 1 89 ? 2.474 -9.884 -3.336 1.00 96.75 89 GLN A C 1
ATOM 675 O O . GLN A 1 89 ? 3.528 -9.935 -3.980 1.00 96.75 89 GLN A O 1
ATOM 680 N N . PHE A 1 90 ? 1.288 -9.750 -3.931 1.00 96.44 90 PHE A N 1
ATOM 681 C CA . PHE A 1 90 ? 1.126 -9.574 -5.372 1.00 96.44 90 PHE A CA 1
ATOM 682 C C . PHE A 1 90 ? 1.851 -8.314 -5.874 1.00 96.44 90 PHE A C 1
ATOM 684 O O . PHE A 1 90 ? 2.633 -8.397 -6.824 1.00 96.44 90 PHE A O 1
ATOM 691 N N . LEU A 1 91 ? 1.693 -7.175 -5.194 1.00 96.25 91 LEU A N 1
ATOM 692 C CA . LEU A 1 91 ? 2.382 -5.929 -5.543 1.00 96.25 91 LEU A CA 1
ATOM 693 C C . LEU A 1 91 ? 3.913 -6.070 -5.540 1.00 96.25 91 LEU A C 1
ATOM 695 O O . LEU A 1 91 ? 4.576 -5.669 -6.499 1.00 96.25 91 LEU A O 1
ATOM 699 N N . PHE A 1 92 ? 4.487 -6.676 -4.498 1.00 96.69 92 PHE A N 1
ATOM 700 C CA . PHE A 1 92 ? 5.944 -6.861 -4.416 1.00 96.69 92 PHE A CA 1
ATOM 701 C C . PHE A 1 92 ? 6.467 -7.889 -5.426 1.00 96.69 92 PHE A C 1
ATOM 703 O O . PHE A 1 92 ? 7.590 -7.753 -5.908 1.00 96.69 92 PHE A O 1
ATOM 710 N N . THR A 1 93 ? 5.641 -8.856 -5.837 1.00 95.31 93 THR A N 1
ATOM 711 C CA . THR A 1 93 ? 5.985 -9.771 -6.939 1.00 95.31 93 THR A CA 1
ATOM 712 C C . THR A 1 93 ? 6.177 -9.005 -8.256 1.00 95.31 93 THR A C 1
ATOM 714 O O . THR A 1 93 ? 7.086 -9.315 -9.025 1.00 95.31 93 THR A O 1
ATOM 717 N N . HIS A 1 94 ? 5.383 -7.955 -8.503 1.00 94.00 94 HIS A N 1
ATOM 718 C CA . HIS A 1 94 ? 5.544 -7.087 -9.677 1.00 94.00 94 HIS A CA 1
ATOM 719 C C . HIS A 1 94 ? 6.813 -6.228 -9.629 1.00 94.00 94 HIS A C 1
ATOM 721 O O . HIS A 1 94 ? 7.448 -6.030 -10.665 1.00 94.00 94 HIS A O 1
ATOM 727 N N . VAL A 1 95 ? 7.202 -5.745 -8.448 1.00 93.25 95 VAL A N 1
ATOM 728 C CA . VAL A 1 95 ? 8.441 -4.967 -8.264 1.00 93.25 95 VAL A CA 1
ATOM 729 C C . VAL A 1 95 ? 9.682 -5.846 -8.443 1.00 93.25 95 VAL A C 1
ATOM 731 O O . VAL A 1 95 ? 10.646 -5.431 -9.090 1.00 93.25 95 VAL A O 1
ATOM 734 N N . ALA A 1 96 ? 9.642 -7.081 -7.937 1.00 93.25 96 ALA A N 1
ATOM 735 C CA . ALA A 1 96 ? 10.741 -8.038 -8.055 1.00 93.25 96 ALA A CA 1
ATOM 736 C C . ALA A 1 96 ? 10.922 -8.595 -9.481 1.00 93.25 96 ALA A C 1
ATOM 738 O O . ALA A 1 96 ? 11.992 -9.106 -9.813 1.00 93.25 96 ALA A O 1
ATOM 739 N N . ARG A 1 97 ? 9.896 -8.496 -10.338 1.00 92.56 97 ARG A N 1
ATOM 740 C CA . ARG A 1 97 ? 9.919 -9.031 -11.703 1.00 92.56 97 ARG A CA 1
ATOM 741 C C . ARG A 1 97 ? 10.977 -8.340 -12.569 1.00 92.56 97 ARG A C 1
ATOM 743 O O . ARG A 1 97 ? 11.030 -7.111 -12.665 1.00 92.56 97 ARG A O 1
ATOM 750 N N . GLU A 1 98 ? 11.770 -9.140 -13.276 1.00 90.88 98 GLU A N 1
ATOM 751 C CA . GLU A 1 98 ? 12.692 -8.641 -14.298 1.00 90.88 98 GLU A CA 1
ATOM 752 C C . GLU A 1 98 ? 11.933 -8.095 -15.509 1.00 90.88 98 GLU A C 1
ATOM 754 O O . GLU A 1 98 ? 10.970 -8.702 -15.986 1.00 90.88 98 GLU A O 1
ATOM 759 N N . GLN A 1 99 ? 12.363 -6.929 -15.996 1.00 90.44 99 GLN A N 1
ATOM 760 C CA . GLN A 1 99 ? 11.718 -6.252 -17.115 1.00 90.44 99 GLN A CA 1
ATOM 761 C C . GLN A 1 99 ? 12.512 -6.437 -18.409 1.00 90.44 99 GLN A C 1
ATOM 763 O O . GLN A 1 99 ? 13.745 -6.432 -18.364 1.00 90.44 99 GLN A O 1
ATOM 768 N N . PRO A 1 100 ? 11.828 -6.570 -19.562 1.00 89.25 100 PRO A N 1
ATOM 769 C CA . PRO A 1 100 ? 12.485 -6.629 -20.860 1.00 89.25 100 PRO A CA 1
ATOM 770 C C . PRO A 1 100 ? 13.359 -5.401 -21.131 1.00 89.25 100 PRO A C 1
ATOM 772 O O . PRO A 1 100 ? 13.136 -4.311 -20.596 1.00 89.25 100 PRO A O 1
ATOM 775 N N . HIS A 1 101 ? 14.333 -5.559 -22.027 1.00 88.19 101 HIS A N 1
ATOM 776 C CA . HIS A 1 101 ? 15.180 -4.451 -22.455 1.00 88.19 101 HIS A CA 1
ATOM 777 C C . HIS A 1 101 ? 14.348 -3.280 -22.995 1.00 88.19 101 HIS A C 1
ATOM 779 O O . HIS A 1 101 ? 13.421 -3.466 -23.779 1.00 88.19 101 HIS A O 1
ATOM 785 N N . GLY A 1 102 ? 14.709 -2.063 -22.586 1.00 89.62 102 GLY A N 1
ATOM 786 C CA . GLY A 1 102 ? 14.003 -0.843 -22.985 1.00 89.62 102 GLY A CA 1
ATOM 787 C C . GLY A 1 102 ? 12.874 -0.418 -22.042 1.00 89.62 102 GLY A C 1
ATOM 788 O O . GLY A 1 102 ? 12.305 0.647 -22.260 1.00 89.62 102 GLY A O 1
ATOM 789 N N . PHE A 1 103 ? 12.596 -1.173 -20.974 1.00 92.94 103 PHE A N 1
ATOM 790 C CA . PHE A 1 103 ? 11.637 -0.800 -19.931 1.00 92.94 103 PHE A CA 1
ATOM 791 C C . PHE A 1 103 ? 12.316 -0.644 -18.567 1.00 92.94 103 PHE A C 1
ATOM 793 O O . PHE A 1 103 ? 13.264 -1.357 -18.235 1.00 92.94 103 PHE A O 1
ATOM 800 N N . ASN A 1 104 ? 11.817 0.295 -17.767 1.00 92.31 104 ASN A N 1
ATOM 801 C CA . ASN A 1 104 ? 12.226 0.473 -16.379 1.00 92.31 104 ASN A CA 1
ATOM 802 C C . ASN A 1 104 ? 11.483 -0.507 -15.465 1.00 92.31 104 ASN A C 1
ATOM 804 O O . ASN A 1 104 ? 10.329 -0.856 -15.716 1.00 92.31 104 ASN A O 1
ATOM 808 N N . LYS A 1 105 ? 12.123 -0.903 -14.359 1.00 92.62 105 LYS A N 1
ATOM 809 C CA . LYS A 1 105 ? 11.445 -1.630 -13.276 1.00 92.62 105 LYS A CA 1
ATOM 810 C C . LYS A 1 105 ? 10.316 -0.785 -12.683 1.00 92.62 105 LYS A C 1
ATOM 812 O O . LYS A 1 105 ? 10.408 0.442 -12.651 1.00 92.62 105 LYS A O 1
ATOM 817 N N . VAL A 1 106 ? 9.281 -1.457 -12.183 1.00 94.88 106 VAL A N 1
ATOM 818 C CA . VAL A 1 106 ? 8.193 -0.806 -11.446 1.00 94.88 106 VAL A CA 1
ATOM 819 C C . VAL A 1 106 ? 8.773 -0.162 -10.190 1.00 94.88 106 VAL A C 1
ATOM 821 O O . VAL A 1 106 ? 9.451 -0.812 -9.396 1.00 94.88 106 VAL A O 1
ATOM 824 N N . THR A 1 107 ? 8.533 1.133 -10.028 1.00 95.19 107 THR A N 1
ATOM 825 C CA . THR A 1 107 ? 9.029 1.905 -8.884 1.00 95.19 107 THR A CA 1
ATOM 826 C C . THR A 1 107 ? 8.159 1.693 -7.642 1.00 95.19 107 THR A C 1
ATOM 828 O O . THR A 1 107 ? 6.974 1.374 -7.739 1.00 95.19 107 THR A O 1
ATOM 831 N N . LEU A 1 108 ? 8.712 1.950 -6.450 1.00 95.38 108 LEU A N 1
ATOM 832 C CA . LEU A 1 108 ? 7.926 1.922 -5.205 1.00 95.38 108 LEU A CA 1
ATOM 833 C C . LEU A 1 108 ? 6.785 2.952 -5.219 1.00 95.38 108 LEU A C 1
ATOM 835 O O . LEU A 1 108 ? 5.729 2.711 -4.645 1.00 95.38 108 LEU A O 1
ATOM 839 N N . GLN A 1 109 ? 6.963 4.078 -5.915 1.00 94.88 109 GLN A N 1
ATOM 840 C CA . GLN A 1 109 ? 5.903 5.071 -6.081 1.00 94.88 109 GLN A CA 1
ATOM 841 C C . GLN A 1 109 ? 4.739 4.522 -6.917 1.00 94.88 109 GLN A C 1
ATOM 843 O O . GLN A 1 109 ? 3.587 4.690 -6.530 1.00 94.88 109 GLN A O 1
ATOM 848 N N . GLN A 1 110 ? 5.027 3.818 -8.019 1.00 95.94 110 GLN A N 1
ATOM 849 C CA . GLN A 1 110 ? 3.996 3.127 -8.803 1.00 95.94 110 GLN A CA 1
ATOM 850 C C . GLN A 1 110 ? 3.240 2.090 -7.967 1.00 95.94 110 GLN A C 1
ATOM 852 O O . GLN A 1 110 ? 2.024 1.979 -8.097 1.00 95.94 110 GLN A O 1
ATOM 857 N N . LEU A 1 111 ? 3.938 1.376 -7.077 1.00 96.62 111 LEU A N 1
ATOM 858 C CA . LEU A 1 111 ? 3.311 0.441 -6.143 1.00 96.62 111 LEU A CA 1
ATOM 859 C C . LEU A 1 111 ? 2.337 1.153 -5.194 1.00 96.62 111 LEU A C 1
ATOM 861 O O . LEU A 1 111 ? 1.203 0.702 -5.053 1.00 96.62 111 LEU A O 1
ATOM 865 N N . VAL A 1 112 ? 2.747 2.264 -4.572 1.00 96.25 112 VAL A N 1
ATOM 866 C CA . VAL A 1 112 ? 1.892 3.018 -3.634 1.00 96.25 112 VAL A CA 1
ATOM 867 C C . VAL A 1 112 ? 0.671 3.617 -4.338 1.00 96.25 112 VAL A C 1
ATOM 869 O O . VAL A 1 112 ? -0.428 3.571 -3.791 1.00 96.25 112 VAL A O 1
ATOM 872 N N . GLU A 1 113 ? 0.824 4.140 -5.556 1.00 96.62 113 GLU A N 1
ATOM 873 C CA . GLU A 1 113 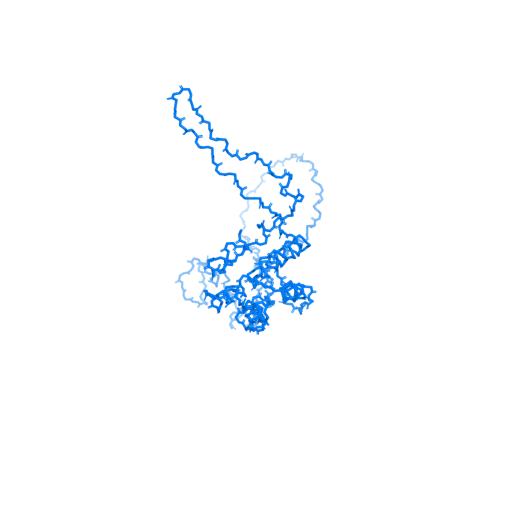? -0.321 4.653 -6.323 1.00 96.62 113 GLU A CA 1
ATOM 874 C C . GLU A 1 113 ? -1.261 3.527 -6.785 1.00 96.62 113 GLU A C 1
ATOM 876 O O . GLU A 1 113 ? -2.478 3.696 -6.740 1.00 96.62 113 GLU A O 1
ATOM 881 N N . CYS A 1 114 ? -0.722 2.359 -7.154 1.00 96.94 114 CYS A N 1
ATOM 882 C CA . CYS A 1 114 ? -1.519 1.167 -7.458 1.00 96.94 114 CYS A CA 1
ATOM 883 C C . CYS A 1 114 ? -2.353 0.723 -6.246 1.00 96.94 114 CYS A C 1
ATOM 885 O O . CYS A 1 114 ? -3.564 0.518 -6.353 1.00 96.94 114 CYS A O 1
ATOM 887 N N . ASP A 1 115 ? -1.712 0.624 -5.080 1.00 96.62 115 ASP A N 1
ATOM 888 C CA . ASP A 1 115 ? -2.355 0.269 -3.816 1.00 96.62 115 ASP A CA 1
ATOM 889 C C . ASP A 1 115 ? -3.471 1.261 -3.455 1.00 96.62 115 ASP A C 1
ATOM 891 O O . ASP A 1 115 ? -4.619 0.876 -3.222 1.00 96.62 115 ASP A O 1
ATOM 895 N N . LYS A 1 116 ? -3.173 2.561 -3.524 1.00 96.19 116 LYS A N 1
ATOM 896 C CA . LYS A 1 116 ? -4.152 3.630 -3.309 1.00 96.19 116 LYS A CA 1
ATOM 897 C C . LYS A 1 116 ? -5.335 3.547 -4.270 1.00 96.19 116 LYS A C 1
ATOM 899 O O . LYS A 1 116 ? -6.478 3.726 -3.839 1.00 96.19 116 LYS A O 1
ATOM 904 N N . GLN A 1 117 ? -5.093 3.275 -5.552 1.00 96.44 117 GLN A N 1
ATOM 905 C CA . GLN A 1 117 ? -6.166 3.139 -6.534 1.00 96.44 117 GLN A CA 1
ATOM 906 C C . GLN A 1 117 ? -7.051 1.925 -6.236 1.00 96.44 117 GLN A C 1
ATOM 908 O O . GLN A 1 117 ? -8.277 2.031 -6.315 1.00 96.44 117 GLN A O 1
ATOM 913 N N . MET A 1 118 ? -6.458 0.795 -5.838 1.00 96.25 118 MET A N 1
ATOM 914 C CA . MET A 1 118 ? -7.203 -0.394 -5.420 1.00 96.25 118 MET A CA 1
ATOM 915 C C . MET A 1 118 ? -8.139 -0.063 -4.250 1.00 96.25 118 MET A C 1
ATOM 917 O O . MET A 1 118 ? -9.346 -0.296 -4.351 1.00 96.25 118 MET A O 1
ATOM 921 N N . PHE A 1 119 ? -7.618 0.573 -3.195 1.00 95.12 119 PHE A N 1
ATOM 922 C CA . PHE A 1 119 ? -8.419 0.963 -2.033 1.00 95.12 119 PHE A CA 1
ATOM 923 C C . PHE A 1 119 ? -9.468 2.031 -2.346 1.00 95.12 119 PHE A C 1
ATOM 925 O O . PHE A 1 119 ? -10.547 1.993 -1.766 1.00 95.12 119 PHE A O 1
ATOM 932 N N . THR A 1 120 ? -9.205 2.942 -3.284 1.00 94.81 120 THR A N 1
ATOM 933 C CA . THR A 1 120 ? -10.190 3.945 -3.728 1.00 94.81 120 THR A CA 1
ATOM 934 C C . THR A 1 120 ? -11.378 3.269 -4.418 1.00 94.81 120 THR A C 1
ATOM 936 O O . THR A 1 120 ? -12.536 3.545 -4.104 1.00 94.81 120 THR A O 1
ATOM 939 N N . LEU A 1 121 ? -11.108 2.317 -5.316 1.00 94.38 121 LEU A N 1
ATOM 940 C CA . LEU A 1 121 ? -12.155 1.548 -5.991 1.00 94.38 121 LEU A CA 1
ATOM 941 C C . LEU A 1 121 ? -12.896 0.601 -5.042 1.00 94.38 121 LEU A C 1
ATOM 943 O O . LEU A 1 121 ? -14.092 0.365 -5.231 1.00 94.38 121 LEU A O 1
ATOM 947 N N . ALA A 1 122 ? -12.197 0.044 -4.052 1.00 93.12 122 ALA A N 1
ATOM 948 C CA . ALA A 1 122 ? -12.809 -0.778 -3.019 1.00 93.12 122 ALA A CA 1
ATOM 949 C C . ALA A 1 122 ? -13.719 0.065 -2.113 1.00 93.12 122 ALA A C 1
ATOM 951 O O . ALA A 1 122 ? -14.871 -0.312 -1.923 1.00 93.12 122 ALA A O 1
ATOM 952 N N . ALA A 1 123 ? -13.258 1.245 -1.679 1.00 92.56 123 ALA A N 1
ATOM 953 C CA . ALA A 1 123 ? -14.035 2.186 -0.875 1.00 92.56 123 ALA A CA 1
ATOM 954 C C . ALA A 1 123 ? -15.358 2.548 -1.552 1.00 92.56 123 ALA A C 1
ATOM 956 O O . ALA A 1 123 ? -16.396 2.497 -0.906 1.00 92.56 123 ALA A O 1
ATOM 957 N N . HIS A 1 124 ? -15.349 2.830 -2.861 1.00 91.75 124 HIS A N 1
ATOM 958 C CA . HIS A 1 124 ? -16.574 3.126 -3.616 1.00 91.75 124 HIS A CA 1
ATOM 959 C C . HIS A 1 124 ? -17.594 1.974 -3.597 1.00 91.75 124 HIS A C 1
ATOM 961 O O . HIS A 1 124 ? -18.794 2.223 -3.671 1.00 91.75 124 HIS A O 1
ATOM 967 N N . ARG A 1 125 ? -17.139 0.716 -3.518 1.00 89.12 125 ARG A N 1
ATOM 968 C CA . ARG A 1 125 ? -18.022 -0.460 -3.441 1.00 89.12 125 ARG A CA 1
ATOM 969 C C . ARG A 1 125 ? -18.532 -0.738 -2.032 1.00 89.12 125 ARG A C 1
ATOM 971 O O . ARG A 1 125 ? -19.623 -1.280 -1.905 1.00 89.12 125 ARG A O 1
ATOM 978 N N . THR A 1 126 ? -17.746 -0.411 -1.012 1.00 90.12 126 THR A N 1
ATOM 979 C CA . THR A 1 126 ? -18.038 -0.736 0.391 1.00 90.12 126 THR A CA 1
ATOM 980 C C . THR A 1 126 ? -18.576 0.447 1.198 1.00 90.12 126 THR A C 1
ATOM 982 O O . THR A 1 126 ? -18.746 0.337 2.412 1.00 90.12 126 THR A O 1
ATOM 985 N N . MET A 1 127 ? -18.879 1.576 0.542 1.00 86.56 127 MET A N 1
ATOM 986 C CA . MET A 1 127 ? -19.432 2.769 1.192 1.00 86.56 127 MET A CA 1
ATOM 987 C C . MET A 1 127 ? -20.696 2.443 1.994 1.00 86.56 127 MET A C 1
ATOM 989 O O . MET A 1 127 ? -21.699 1.997 1.438 1.00 86.56 127 MET A O 1
ATOM 993 N N . GLY A 1 128 ? -20.654 2.710 3.301 1.00 82.19 128 GLY A N 1
ATOM 994 C CA . GLY A 1 128 ? -21.777 2.488 4.214 1.00 82.19 128 GLY A CA 1
ATOM 995 C C . GLY A 1 128 ? -22.003 1.024 4.606 1.00 82.19 128 GLY A C 1
ATOM 996 O O . GLY A 1 128 ? -22.908 0.748 5.388 1.00 82.19 128 GLY A O 1
ATOM 997 N N . CYS A 1 129 ? -21.192 0.087 4.107 1.00 82.31 129 CYS A N 1
ATOM 998 C CA . CYS A 1 129 ? -21.290 -1.338 4.415 1.00 82.31 129 CYS A CA 1
ATOM 999 C C . CYS A 1 129 ? -19.900 -1.965 4.609 1.00 82.31 129 CYS A C 1
ATOM 1001 O O . CYS A 1 129 ? -19.520 -2.899 3.913 1.00 82.31 129 CYS A O 1
ATOM 1003 N N . LEU A 1 130 ? -19.115 -1.457 5.565 1.00 83.50 130 LEU A N 1
ATOM 1004 C CA . LEU A 1 130 ? -17.788 -2.020 5.859 1.00 83.50 130 LEU A CA 1
ATOM 1005 C C . LEU A 1 130 ? -17.819 -3.276 6.730 1.00 83.50 130 LEU A C 1
ATOM 1007 O O . LEU A 1 130 ? -16.848 -4.028 6.738 1.00 83.50 130 LEU A O 1
ATOM 1011 N N . GLN A 1 131 ? -18.925 -3.529 7.430 1.00 81.50 131 GLN A N 1
ATOM 1012 C CA . GLN A 1 131 ? -19.101 -4.715 8.260 1.00 81.50 131 GLN A CA 1
ATOM 1013 C C . GLN A 1 131 ? -20.411 -5.423 7.915 1.00 81.50 131 GLN A C 1
ATOM 1015 O O . GLN A 1 131 ? -21.429 -4.790 7.634 1.00 81.50 131 GLN A O 1
ATOM 1020 N N . ARG A 1 132 ? -20.355 -6.753 7.931 1.00 81.06 132 ARG A N 1
ATOM 1021 C CA . ARG A 1 132 ? -21.500 -7.663 7.830 1.00 81.06 132 ARG A CA 1
ATOM 1022 C C . ARG A 1 132 ? -21.567 -8.522 9.095 1.00 81.06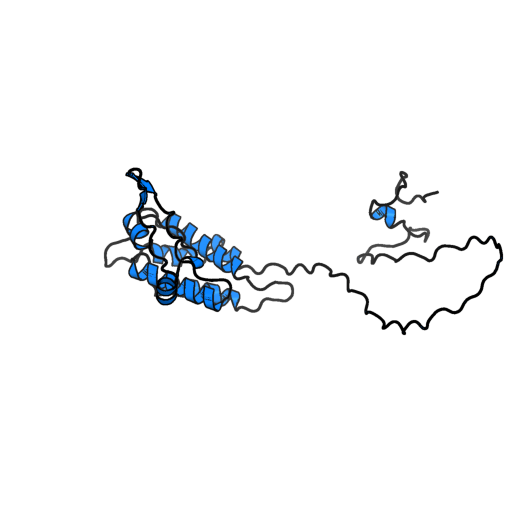 132 ARG A C 1
ATOM 1024 O O . ARG A 1 132 ? -20.717 -8.397 9.978 1.00 81.06 132 ARG A O 1
ATOM 1031 N N . GLY A 1 133 ? -22.592 -9.367 9.203 1.00 75.62 133 GLY A N 1
ATOM 1032 C CA . GLY A 1 133 ? -22.738 -10.278 10.338 1.00 75.62 133 GLY A CA 1
ATOM 1033 C C . GLY A 1 133 ? -21.529 -11.223 10.507 1.00 75.62 133 GLY A C 1
ATOM 1034 O O . GLY A 1 133 ? -20.800 -11.458 9.546 1.00 75.62 133 GLY A O 1
ATOM 1035 N N . PRO A 1 134 ? -21.323 -11.824 11.697 1.00 71.50 134 PRO A N 1
ATOM 1036 C CA . PRO A 1 134 ? -20.108 -12.584 12.043 1.00 71.50 134 PRO A CA 1
ATOM 1037 C C . PRO A 1 134 ? -19.791 -13.806 11.164 1.00 71.50 134 PRO A C 1
ATOM 1039 O O . PRO A 1 134 ? -18.689 -14.338 11.240 1.00 71.50 134 PRO A O 1
ATOM 1042 N N . ALA A 1 135 ? -20.759 -14.285 10.380 1.00 75.19 135 ALA A N 1
ATOM 1043 C CA . ALA A 1 135 ? -20.633 -15.462 9.519 1.00 75.19 135 ALA A CA 1
ATOM 1044 C C . ALA A 1 135 ? -20.570 -15.117 8.021 1.00 75.19 135 ALA A C 1
ATOM 1046 O O . ALA A 1 135 ? -20.440 -16.013 7.188 1.00 75.19 135 ALA A O 1
ATOM 1047 N N . GLU A 1 136 ? -20.689 -13.838 7.667 1.00 81.38 136 GLU A N 1
ATOM 1048 C CA . GLU A 1 136 ? -20.663 -13.387 6.281 1.00 81.38 136 GLU A CA 1
ATOM 1049 C C . GLU A 1 136 ? -19.252 -12.925 5.891 1.00 81.38 136 GLU A C 1
ATOM 1051 O O . GLU A 1 136 ? -18.535 -12.355 6.719 1.00 81.38 136 GLU A O 1
ATOM 1056 N N . PRO A 1 137 ? -18.833 -13.142 4.631 1.00 83.94 137 PRO A N 1
ATOM 1057 C CA . PRO A 1 137 ? -17.559 -12.629 4.147 1.00 83.94 137 PRO A CA 1
ATOM 1058 C C . PRO A 1 137 ? -17.526 -11.105 4.266 1.00 83.94 137 PRO A C 1
ATOM 1060 O O . PRO A 1 137 ? -18.511 -10.417 3.961 1.00 83.94 137 PRO A O 1
ATOM 1063 N N . LYS A 1 138 ? -16.380 -10.571 4.704 1.00 90.06 138 LYS A N 1
ATOM 1064 C CA . LYS A 1 138 ? -16.214 -9.129 4.879 1.00 90.06 138 LYS A CA 1
ATOM 1065 C C . LYS A 1 138 ? -16.365 -8.444 3.507 1.00 90.06 138 LYS A C 1
ATOM 1067 O O . LYS A 1 138 ? -15.704 -8.851 2.548 1.00 90.06 138 LYS A O 1
ATOM 107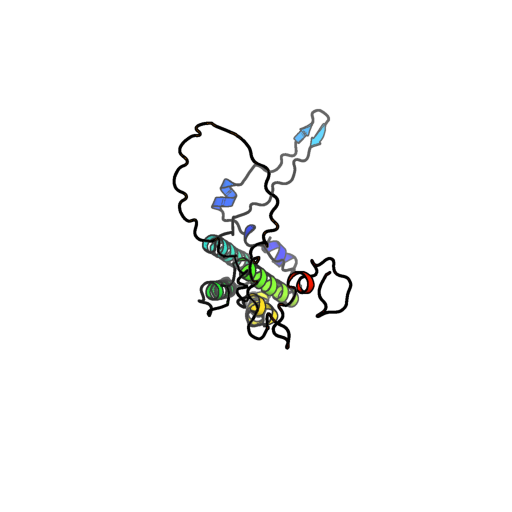2 N N . PRO A 1 139 ? -17.186 -7.385 3.384 1.00 92.31 139 PRO A N 1
ATOM 1073 C CA . PRO A 1 139 ? -17.410 -6.669 2.120 1.00 92.31 139 PRO A CA 1
ATOM 1074 C C . PRO A 1 139 ? -16.121 -6.192 1.451 1.00 92.31 139 PRO A C 1
ATOM 1076 O O . PRO A 1 139 ? -15.994 -6.198 0.224 1.00 92.31 139 PRO A O 1
ATOM 1079 N N . GLN A 1 140 ? -15.143 -5.793 2.266 1.00 92.88 140 GLN A N 1
ATOM 1080 C CA . GLN A 1 140 ? -13.856 -5.329 1.776 1.00 92.88 140 GLN A CA 1
ATOM 1081 C C . GLN A 1 140 ? -13.039 -6.449 1.130 1.00 92.88 140 GLN A C 1
ATOM 1083 O O . GLN A 1 140 ? -12.358 -6.197 0.136 1.00 92.88 140 GLN A O 1
ATOM 1088 N N . ASP A 1 141 ? -13.142 -7.682 1.623 1.00 94.19 141 ASP A N 1
ATOM 1089 C CA . ASP A 1 141 ? -12.422 -8.819 1.052 1.00 94.19 141 ASP A CA 1
ATOM 1090 C C . ASP A 1 141 ? -12.934 -9.127 -0.358 1.00 94.19 141 ASP A C 1
ATOM 1092 O O . ASP A 1 141 ? -12.146 -9.255 -1.298 1.00 94.19 141 ASP A O 1
ATOM 1096 N N . GLU A 1 142 ? -14.258 -9.143 -0.539 1.00 93.56 142 GLU A N 1
ATOM 1097 C CA . GLU A 1 142 ? -14.893 -9.277 -1.856 1.00 93.56 142 GLU A CA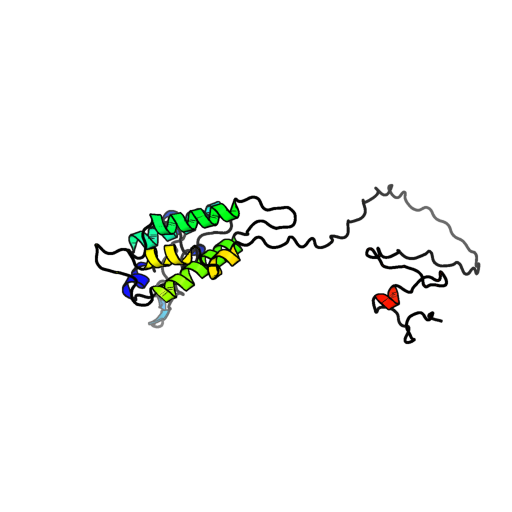 1
ATOM 1098 C C . GLU A 1 142 ? -14.450 -8.155 -2.805 1.00 93.56 142 GLU A C 1
ATOM 1100 O O . GLU A 1 142 ? -14.118 -8.399 -3.971 1.00 93.56 142 GLU A O 1
ATOM 1105 N N . ALA A 1 143 ? -14.403 -6.916 -2.305 1.00 94.00 143 ALA A N 1
ATOM 1106 C CA . ALA A 1 143 ? -13.996 -5.760 -3.092 1.00 94.00 143 ALA A CA 1
ATOM 1107 C C . ALA A 1 143 ? -12.531 -5.857 -3.549 1.00 94.00 143 ALA A C 1
ATOM 1109 O O . ALA A 1 143 ? -12.262 -5.642 -4.735 1.00 94.00 143 ALA A O 1
ATOM 1110 N N . ILE A 1 144 ? -11.609 -6.233 -2.655 1.00 95.06 144 ILE A N 1
ATOM 1111 C CA . ILE A 1 144 ? -10.184 -6.426 -2.970 1.00 95.06 144 ILE A CA 1
ATOM 1112 C C . ILE A 1 144 ? -10.021 -7.545 -4.003 1.00 95.06 144 ILE A C 1
ATOM 1114 O O . ILE A 1 144 ? -9.373 -7.346 -5.034 1.00 95.06 144 ILE A O 1
ATOM 1118 N N . GLN A 1 145 ? -10.656 -8.700 -3.784 1.00 94.31 145 GLN A N 1
ATOM 1119 C CA . GLN A 1 145 ? -10.564 -9.842 -4.700 1.00 94.31 145 GLN A CA 1
ATOM 1120 C C . GLN A 1 145 ? -11.100 -9.510 -6.097 1.00 94.31 145 GLN A C 1
ATOM 1122 O O . GLN A 1 145 ? -10.515 -9.925 -7.098 1.00 94.31 145 GLN A O 1
ATOM 1127 N N . ALA A 1 146 ? -12.173 -8.723 -6.177 1.00 94.00 146 ALA A N 1
ATOM 1128 C CA . ALA A 1 146 ? -12.765 -8.321 -7.445 1.00 94.00 146 ALA A CA 1
ATOM 1129 C C . ALA A 1 146 ? -12.011 -7.175 -8.144 1.00 94.00 146 ALA A C 1
ATOM 1131 O O . ALA A 1 146 ? -12.131 -7.028 -9.360 1.00 94.00 146 ALA A O 1
ATOM 1132 N N . LYS A 1 147 ? -11.283 -6.322 -7.408 1.00 93.69 147 LYS A N 1
ATOM 1133 C CA . LYS A 1 147 ? -10.575 -5.158 -7.975 1.00 93.69 147 LYS A CA 1
ATOM 1134 C C . LYS A 1 147 ? -9.092 -5.400 -8.241 1.00 93.69 147 LYS A C 1
ATOM 1136 O O . LYS A 1 147 ? -8.556 -4.734 -9.123 1.00 93.69 147 LYS A O 1
ATOM 1141 N N . LYS A 1 148 ? -8.449 -6.372 -7.584 1.00 92.56 148 LYS A N 1
ATOM 1142 C CA . LYS A 1 148 ? -7.016 -6.674 -7.779 1.00 92.56 148 LYS A CA 1
ATOM 1143 C C . LYS A 1 148 ? -6.638 -7.023 -9.226 1.00 92.56 148 LYS A C 1
ATOM 1145 O O . LYS A 1 148 ? -5.495 -6.829 -9.615 1.00 92.56 148 LYS A O 1
ATOM 1150 N N . THR A 1 149 ? -7.581 -7.537 -10.021 1.00 92.12 149 THR A N 1
ATOM 1151 C CA . THR A 1 149 ? -7.387 -7.881 -11.442 1.00 92.12 149 THR A CA 1
ATOM 1152 C C . THR A 1 149 ? -7.912 -6.814 -12.405 1.00 92.12 149 THR A C 1
ATOM 1154 O O . THR A 1 149 ? -7.799 -6.975 -13.619 1.00 92.12 149 THR A O 1
ATOM 1157 N N . SER A 1 150 ? -8.494 -5.724 -11.894 1.00 94.69 150 SER A N 1
ATOM 1158 C CA . SER A 1 150 ? -9.032 -4.652 -12.731 1.00 94.69 150 SER A CA 1
ATOM 1159 C C . SER A 1 150 ? -7.908 -3.934 -13.472 1.00 94.69 150 SER A C 1
ATOM 1161 O O . SER A 1 150 ? -6.894 -3.567 -12.875 1.00 94.69 150 SER A O 1
ATOM 1163 N N . HIS A 1 151 ? -8.122 -3.647 -14.758 1.00 95.31 151 HIS A N 1
ATOM 1164 C CA . HIS A 1 151 ? -7.195 -2.842 -15.555 1.00 95.31 151 HIS A CA 1
ATOM 1165 C C . HIS A 1 151 ? -6.946 -1.460 -14.930 1.00 95.31 151 HIS A C 1
ATOM 1167 O O . HIS A 1 151 ? -5.823 -0.965 -14.957 1.00 95.31 151 HIS A O 1
ATOM 1173 N N . GLU A 1 152 ? -7.968 -0.869 -14.300 1.00 94.62 152 GLU A N 1
ATOM 1174 C CA . GLU A 1 152 ? -7.864 0.430 -13.619 1.00 94.62 152 GLU A CA 1
ATOM 1175 C C . GLU A 1 152 ? -6.777 0.448 -12.536 1.00 94.62 152 GLU A C 1
ATOM 1177 O O . GLU A 1 152 ? -6.192 1.497 -12.280 1.00 94.62 152 GLU A O 1
ATOM 1182 N N . VAL A 1 153 ? -6.505 -0.708 -11.922 1.00 96.25 153 VAL A N 1
ATOM 1183 C CA . VAL A 1 153 ? -5.483 -0.896 -10.887 1.00 96.25 153 VAL A CA 1
ATOM 1184 C C . VAL A 1 153 ? -4.172 -1.360 -11.520 1.00 96.25 153 VAL A C 1
ATOM 1186 O O . VAL A 1 153 ? -3.124 -0.753 -11.312 1.00 96.25 153 VAL A O 1
ATOM 1189 N N . LEU A 1 154 ? -4.222 -2.405 -12.350 1.00 95.69 154 LEU A N 1
ATOM 1190 C CA . LEU A 1 154 ? -3.020 -3.035 -12.904 1.00 95.69 154 LEU A CA 1
ATOM 1191 C C . LEU A 1 154 ? -2.219 -2.124 -13.838 1.00 95.69 154 LEU A C 1
ATOM 1193 O O . LEU A 1 154 ? -1.003 -2.289 -13.929 1.00 95.69 154 LEU A O 1
ATOM 1197 N N . GLN A 1 155 ? -2.853 -1.135 -14.477 1.00 95.50 155 GLN A N 1
ATOM 1198 C CA . GLN A 1 155 ? -2.153 -0.171 -15.331 1.00 95.50 155 GLN A CA 1
ATOM 1199 C C . GLN A 1 155 ? -1.000 0.544 -14.602 1.00 95.50 155 GLN A C 1
ATOM 1201 O O . GLN A 1 155 ? 0.026 0.819 -15.222 1.00 95.50 155 GLN A O 1
ATOM 1206 N N . TYR A 1 156 ? -1.112 0.764 -13.285 1.00 95.88 156 TYR A N 1
ATOM 1207 C CA . TYR A 1 156 ? -0.071 1.410 -12.476 1.00 95.88 156 TYR A CA 1
ATOM 1208 C C . TYR A 1 156 ? 1.191 0.550 -12.330 1.00 95.88 156 TYR A C 1
ATOM 1210 O O . TYR A 1 156 ? 2.289 1.088 -12.186 1.00 95.88 156 TYR A O 1
ATOM 1218 N N . LEU A 1 157 ? 1.054 -0.776 -12.420 1.00 95.19 157 LEU A N 1
ATOM 1219 C CA . LEU A 1 157 ? 2.163 -1.735 -12.372 1.00 95.19 157 LEU A CA 1
ATOM 1220 C C . LEU A 1 157 ? 2.773 -2.001 -13.752 1.00 95.19 157 LEU A C 1
ATOM 1222 O O . LEU A 1 157 ? 3.630 -2.877 -13.882 1.00 95.19 157 LEU A O 1
ATOM 1226 N N . THR A 1 158 ? 2.344 -1.274 -14.786 1.00 93.38 158 THR A N 1
ATOM 1227 C CA . THR A 1 158 ? 2.918 -1.406 -16.126 1.00 93.38 158 THR A CA 1
ATOM 1228 C C . THR A 1 158 ? 4.317 -0.781 -16.146 1.00 93.38 158 THR A C 1
ATOM 1230 O O . THR A 1 158 ? 4.469 0.394 -15.793 1.00 93.38 158 THR A O 1
ATOM 1233 N N . PRO A 1 159 ? 5.355 -1.530 -16.559 1.00 92.75 159 PRO A N 1
ATOM 1234 C CA . PRO A 1 159 ? 6.693 -0.990 -16.769 1.00 92.75 159 PRO A CA 1
ATOM 1235 C C . PRO A 1 159 ? 6.657 0.162 -17.773 1.00 92.75 159 PRO A C 1
ATOM 1237 O O . PRO A 1 159 ? 6.072 0.044 -18.850 1.00 92.75 159 PRO A O 1
ATOM 1240 N N . LEU A 1 160 ? 7.297 1.277 -17.432 1.00 92.44 160 LEU A N 1
ATOM 1241 C CA . LEU A 1 160 ? 7.367 2.438 -18.316 1.00 92.44 160 LEU A CA 1
ATOM 1242 C C . LEU A 1 160 ? 8.609 2.347 -19.214 1.00 92.44 160 LEU A C 1
ATOM 1244 O O . LEU A 1 160 ? 9.648 1.863 -18.752 1.00 92.44 160 LEU A O 1
ATOM 1248 N N . PRO A 1 161 ? 8.545 2.823 -20.472 1.00 91.62 161 PRO A N 1
ATOM 1249 C CA . PRO A 1 161 ? 9.707 2.870 -21.349 1.00 91.62 161 PRO A CA 1
ATOM 1250 C C . PRO A 1 161 ? 10.874 3.616 -20.699 1.00 91.62 161 PRO A C 1
ATOM 1252 O O . PRO A 1 161 ? 10.716 4.705 -20.138 1.00 91.62 161 PRO A O 1
ATOM 1255 N N . ALA A 1 162 ? 12.063 3.033 -20.790 1.00 87.44 162 ALA A N 1
ATOM 1256 C CA . ALA A 1 162 ? 13.293 3.680 -20.381 1.00 87.44 162 ALA A CA 1
ATOM 1257 C C . ALA A 1 162 ? 13.657 4.742 -21.424 1.00 87.44 162 ALA A C 1
ATOM 1259 O O . ALA A 1 162 ? 14.305 4.450 -22.431 1.00 87.44 162 ALA A O 1
ATOM 1260 N N . PHE A 1 163 ? 13.240 5.989 -21.195 1.00 77.88 163 PHE A N 1
ATOM 1261 C CA . PHE A 1 163 ? 13.749 7.116 -21.967 1.00 77.88 163 PHE A CA 1
ATOM 1262 C C . PHE A 1 163 ? 15.231 7.289 -21.643 1.00 77.88 163 PHE A C 1
ATOM 1264 O O . PHE A 1 163 ? 15.601 7.822 -20.599 1.00 77.88 163 PHE A O 1
ATOM 1271 N N . ARG A 1 164 ? 16.094 6.828 -22.551 1.00 65.75 164 ARG A N 1
ATOM 1272 C CA . ARG A 1 164 ? 17.496 7.236 -22.548 1.00 65.75 164 ARG A CA 1
ATOM 1273 C C . ARG A 1 164 ? 17.516 8.696 -22.980 1.00 65.75 164 ARG A C 1
ATOM 1275 O O . ARG A 1 164 ? 17.479 8.991 -24.173 1.00 65.75 164 ARG A O 1
ATOM 1282 N N . THR A 1 165 ? 17.560 9.619 -22.025 1.00 57.75 165 THR A N 1
ATOM 1283 C CA . THR A 1 165 ? 18.157 10.922 -22.307 1.00 57.75 165 THR A CA 1
ATOM 1284 C C . THR A 1 165 ? 19.535 10.632 -22.875 1.00 57.75 165 THR A C 1
ATOM 1286 O O . THR A 1 165 ? 20.325 9.920 -22.256 1.00 57.75 165 THR A O 1
ATOM 1289 N N . HIS A 1 166 ? 19.777 11.084 -24.102 1.00 51.31 166 HIS A N 1
ATOM 1290 C CA . HIS A 1 166 ? 21.081 11.003 -24.735 1.00 51.31 166 HIS A CA 1
ATOM 1291 C C . HIS A 1 166 ? 22.034 11.871 -23.907 1.00 51.31 166 HIS A C 1
ATOM 1293 O O . HIS A 1 166 ? 22.214 13.055 -24.189 1.00 51.31 166 HIS A O 1
ATOM 1299 N N . GLU A 1 167 ? 22.591 11.290 -22.845 1.00 45.38 167 GLU A N 1
ATOM 1300 C CA . GLU A 1 167 ? 23.729 11.828 -22.121 1.00 45.38 167 GLU A CA 1
ATOM 1301 C C . GLU A 1 167 ? 24.799 12.027 -23.190 1.00 45.38 167 GLU A C 1
ATOM 1303 O O . GLU A 1 167 ? 25.296 11.064 -23.778 1.00 45.38 167 GLU A O 1
ATOM 1308 N N . SER A 1 168 ? 25.071 13.282 -23.548 1.00 45.84 168 SER A N 1
ATOM 1309 C CA . SER A 1 168 ? 26.199 13.600 -24.407 1.00 45.84 168 SER A CA 1
ATOM 1310 C C . SER A 1 168 ? 27.420 13.021 -23.715 1.00 45.84 168 SER A C 1
ATOM 1312 O O . SER A 1 168 ? 27.824 13.548 -22.681 1.00 45.84 168 SER A O 1
ATOM 1314 N N . THR A 1 169 ? 27.957 11.922 -24.248 1.00 44.94 169 THR A N 1
ATOM 1315 C CA . THR A 1 169 ? 29.209 11.324 -23.795 1.00 44.94 169 THR A CA 1
ATOM 1316 C C . THR A 1 169 ? 30.207 12.451 -23.612 1.00 44.94 169 THR A C 1
ATOM 1318 O O . THR A 1 169 ? 30.627 13.079 -24.589 1.00 44.94 169 THR A O 1
ATOM 1321 N N . SER A 1 170 ? 30.532 12.751 -22.356 1.00 51.97 170 SER A N 1
ATOM 1322 C CA . SER A 1 170 ? 31.674 13.577 -22.029 1.00 51.97 170 SER A CA 1
ATOM 1323 C C . SER A 1 170 ? 32.864 12.920 -22.716 1.00 51.97 170 SER A C 1
ATOM 1325 O O . SER A 1 170 ? 33.160 11.743 -22.509 1.00 51.97 170 SER A O 1
ATOM 1327 N N . ALA A 1 171 ? 33.460 13.660 -23.649 1.00 49.69 171 ALA A N 1
ATOM 1328 C CA . ALA A 1 171 ? 34.617 13.204 -24.395 1.00 49.69 171 ALA A CA 1
ATOM 1329 C C . ALA A 1 171 ? 35.672 12.669 -23.409 1.00 49.69 171 ALA A C 1
ATOM 1331 O O . ALA A 1 171 ? 35.866 13.286 -22.355 1.00 49.69 171 ALA A O 1
ATOM 1332 N N . PRO A 1 172 ? 36.357 11.553 -23.718 1.00 44.62 172 PRO A N 1
ATOM 1333 C CA . PRO A 1 172 ? 37.399 11.033 -22.850 1.00 44.62 172 PRO A CA 1
ATOM 1334 C C . PRO A 1 172 ? 38.445 12.130 -22.644 1.00 44.62 172 PRO A C 1
ATOM 1336 O O . PRO A 1 172 ? 39.024 12.661 -23.596 1.00 44.62 172 PRO A O 1
ATOM 1339 N N . SER A 1 173 ? 38.637 12.520 -21.387 1.00 47.38 173 SER A N 1
ATOM 1340 C CA . SER A 1 173 ? 39.636 13.498 -20.987 1.00 47.38 173 SER A CA 1
ATOM 1341 C C . SER A 1 173 ? 41.020 12.927 -21.278 1.00 47.38 173 SER A C 1
ATOM 1343 O O . SER A 1 173 ? 41.560 12.156 -20.486 1.00 47.38 173 SER A O 1
ATOM 1345 N N . ASN A 1 174 ? 41.601 13.299 -22.418 1.00 47.25 174 ASN A N 1
ATOM 1346 C CA . ASN A 1 174 ? 43.022 13.086 -22.658 1.00 47.25 174 ASN A CA 1
ATOM 1347 C C . ASN A 1 174 ? 43.818 13.798 -21.546 1.00 47.25 174 ASN A C 1
ATOM 1349 O O . ASN A 1 174 ? 43.555 14.979 -21.280 1.00 47.25 174 ASN A O 1
ATOM 1353 N N . PRO A 1 175 ? 44.788 13.134 -20.891 1.00 43.62 175 PRO A N 1
ATOM 1354 C CA . PRO A 1 175 ? 45.599 13.770 -19.866 1.00 43.62 175 PRO A CA 1
ATOM 1355 C C . PRO A 1 175 ? 46.487 14.827 -20.527 1.00 43.62 175 PRO A C 1
ATOM 1357 O O . PRO A 1 175 ? 47.342 14.540 -21.362 1.00 43.62 175 PRO A O 1
ATOM 1360 N N . ARG A 1 176 ? 46.250 16.090 -20.174 1.00 46.47 176 ARG A N 1
ATOM 1361 C CA . ARG A 1 176 ? 47.068 17.225 -20.607 1.00 46.47 176 ARG A CA 1
ATOM 1362 C C . ARG A 1 176 ? 48.453 17.124 -19.943 1.00 46.47 176 ARG A C 1
ATOM 1364 O O . ARG A 1 176 ? 48.492 17.004 -18.718 1.00 46.47 176 ARG A O 1
ATOM 1371 N N . PRO A 1 177 ? 49.576 17.223 -20.679 1.00 44.97 177 PRO A N 1
ATOM 1372 C CA . PRO A 1 177 ? 50.896 17.251 -20.055 1.00 44.97 177 PRO A CA 1
ATOM 1373 C C . PRO A 1 177 ? 51.089 18.546 -19.235 1.00 44.97 177 PRO A C 1
ATOM 1375 O O . PRO A 1 177 ? 50.474 19.575 -19.553 1.00 44.97 177 PRO A O 1
ATOM 1378 N N . PRO A 1 178 ? 51.905 18.516 -18.164 1.00 41.53 178 PRO A N 1
ATOM 1379 C CA . PRO A 1 178 ? 52.008 19.621 -17.221 1.00 41.53 178 PRO A CA 1
ATOM 1380 C C . PRO A 1 178 ? 52.718 20.832 -17.841 1.00 41.53 178 PRO A C 1
ATOM 1382 O O . PRO A 1 178 ? 53.710 20.712 -18.556 1.00 41.53 178 PRO A O 1
ATOM 1385 N N . LYS A 1 179 ? 52.183 22.024 -17.552 1.00 37.19 179 LYS A N 1
ATOM 1386 C CA . LYS A 1 179 ? 52.741 23.323 -17.950 1.00 37.19 179 LYS A CA 1
ATOM 1387 C C . LYS A 1 179 ? 54.096 23.552 -17.271 1.00 37.19 179 LYS A C 1
ATOM 1389 O O . LYS A 1 179 ? 54.143 23.678 -16.051 1.00 37.19 179 LYS A O 1
ATOM 1394 N N . MET A 1 180 ? 55.158 23.708 -18.058 1.00 37.50 180 MET A N 1
ATOM 1395 C CA . MET A 1 180 ? 56.401 24.344 -17.604 1.00 37.50 180 MET A CA 1
ATOM 1396 C C . MET A 1 180 ? 56.271 25.879 -17.648 1.00 37.50 180 MET A C 1
ATOM 1398 O O . MET A 1 180 ? 55.524 26.405 -18.482 1.00 37.50 180 MET A O 1
ATOM 1402 N N . PRO A 1 181 ? 56.948 26.612 -16.745 1.00 37.56 181 PRO A N 1
ATOM 1403 C CA . PRO A 1 181 ? 56.745 28.040 -16.582 1.00 37.56 181 PRO A CA 1
ATOM 1404 C C . PRO A 1 181 ? 57.468 28.879 -17.644 1.00 37.56 181 PRO A C 1
ATOM 1406 O O . PRO A 1 181 ? 58.545 28.566 -18.139 1.00 37.56 181 PRO A O 1
ATOM 1409 N N . LYS A 1 182 ? 56.782 29.979 -17.939 1.00 40.78 182 LYS A N 1
ATOM 1410 C CA . LYS A 1 182 ? 57.076 31.162 -18.749 1.00 40.78 182 LYS A CA 1
ATOM 1411 C C . LYS A 1 182 ? 58.547 31.625 -18.711 1.00 40.78 182 LYS A C 1
ATOM 1413 O O . LYS A 1 182 ? 59.063 31.915 -17.637 1.00 40.78 182 LYS A O 1
ATOM 1418 N N . LYS A 1 183 ? 59.149 31.829 -19.889 1.00 30.97 183 LYS A N 1
ATOM 1419 C CA . LYS A 1 183 ? 60.287 32.741 -20.090 1.00 30.97 183 LYS A CA 1
ATOM 1420 C C . LYS A 1 183 ? 59.965 33.718 -21.224 1.00 30.97 183 LYS A C 1
ATOM 1422 O O . LYS A 1 183 ? 59.285 33.365 -22.185 1.00 30.97 183 LYS A O 1
ATOM 1427 N N . GLU A 1 184 ? 60.353 34.961 -20.990 1.00 37.72 184 GLU A N 1
ATOM 1428 C CA . GLU A 1 184 ? 60.106 36.171 -21.770 1.00 37.72 184 GLU A CA 1
ATOM 1429 C C . GLU A 1 184 ? 60.740 36.128 -23.165 1.00 37.72 184 GLU A C 1
ATOM 1431 O O . GLU A 1 184 ? 61.806 35.551 -23.328 1.00 37.72 184 GLU A O 1
ATOM 1436 N N . GLU A 1 185 ? 60.080 36.743 -24.153 1.00 32.22 185 GLU A N 1
ATOM 1437 C CA . GLU A 1 185 ? 60.554 37.932 -24.891 1.00 32.22 185 GLU A CA 1
ATOM 1438 C C . GLU A 1 185 ? 59.651 38.200 -26.118 1.00 32.22 185 GLU A C 1
ATOM 1440 O O . GLU A 1 185 ? 59.217 37.300 -26.835 1.00 32.22 185 GLU A O 1
ATOM 1445 N N . ARG A 1 186 ? 59.310 39.475 -26.321 1.00 34.19 186 ARG A N 1
ATOM 1446 C CA . ARG A 1 186 ? 58.761 40.065 -27.564 1.00 34.19 186 ARG A CA 1
ATOM 1447 C C . ARG A 1 186 ? 59.973 40.536 -28.410 1.00 34.19 186 ARG A C 1
ATOM 1449 O O . ARG A 1 186 ? 60.994 40.774 -27.772 1.00 34.19 186 ARG A O 1
ATOM 1456 N N . PRO A 1 187 ? 59.908 40.801 -29.745 1.00 37.28 187 PRO A N 1
ATOM 1457 C CA . PRO A 1 187 ? 58.815 41.569 -30.358 1.00 37.28 187 PRO A CA 1
ATOM 1458 C C . PRO A 1 187 ? 58.477 41.347 -31.862 1.00 37.28 187 PRO A C 1
ATOM 1460 O O . PRO A 1 187 ? 59.241 40.818 -32.650 1.00 37.28 187 PRO A O 1
ATOM 1463 N N . ASN A 1 188 ? 57.303 41.881 -32.226 1.00 27.34 188 ASN A N 1
ATOM 1464 C CA . ASN A 1 188 ? 56.903 42.487 -33.509 1.00 27.34 188 ASN A CA 1
ATOM 1465 C C . ASN A 1 188 ? 56.899 41.658 -34.819 1.00 27.34 188 ASN A C 1
ATOM 1467 O O . ASN A 1 188 ? 57.938 41.306 -35.357 1.00 27.34 188 ASN A O 1
ATOM 1471 N N . SER A 1 189 ? 55.727 41.532 -35.457 1.00 27.75 189 SER A N 1
ATOM 1472 C CA . SER A 1 189 ? 55.525 42.014 -36.839 1.00 27.75 189 SER A CA 1
ATOM 1473 C C . SER A 1 189 ? 54.078 41.842 -37.318 1.00 27.75 189 SER A C 1
ATOM 1475 O O . SER A 1 189 ? 53.339 40.936 -36.943 1.00 27.75 189 SER A O 1
ATOM 1477 N N . LYS A 1 190 ? 53.680 42.816 -38.130 1.00 30.39 190 LYS A N 1
ATOM 1478 C CA . LYS A 1 190 ? 52.375 43.067 -38.734 1.00 30.39 190 LYS A CA 1
ATOM 1479 C C . LYS A 1 190 ? 52.275 42.234 -40.018 1.00 30.39 190 LYS A C 1
ATOM 1481 O O . LYS A 1 190 ? 53.124 42.386 -40.887 1.00 30.39 190 LYS A O 1
ATOM 1486 N N . GLY A 1 191 ? 51.251 41.390 -40.151 1.00 27.72 191 GLY A N 1
ATOM 1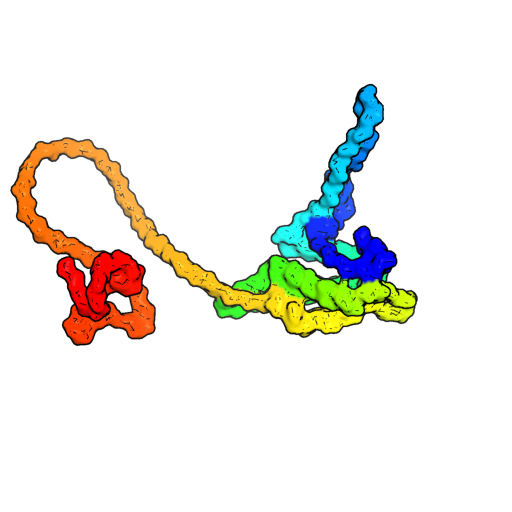487 C CA . GLY A 1 191 ? 51.034 40.567 -41.345 1.00 27.72 191 GLY A CA 1
ATOM 1488 C C . GLY A 1 191 ? 49.561 40.217 -41.537 1.00 27.72 191 GLY A C 1
ATOM 1489 O O . GLY A 1 191 ? 49.000 39.391 -40.829 1.00 27.72 191 GLY A O 1
ATOM 1490 N N . THR A 1 192 ? 48.931 40.894 -42.489 1.00 35.47 192 THR A N 1
ATOM 1491 C CA . THR A 1 192 ? 47.595 40.631 -43.029 1.00 35.47 192 THR A CA 1
ATOM 1492 C C . THR A 1 192 ? 47.514 39.251 -43.685 1.00 35.47 192 THR A C 1
ATOM 1494 O O . THR A 1 192 ? 48.283 38.968 -44.598 1.00 35.47 192 THR A O 1
ATOM 1497 N N . GLY A 1 193 ? 46.536 38.432 -43.291 1.00 28.03 193 GLY A N 1
ATOM 1498 C CA . GLY A 1 193 ? 46.225 37.168 -43.960 1.00 28.03 193 GLY A CA 1
ATOM 1499 C C . GLY A 1 193 ? 44.863 36.623 -43.541 1.00 28.03 193 GLY A C 1
ATOM 1500 O O . GLY A 1 193 ? 44.706 36.110 -42.438 1.00 28.03 193 GLY A O 1
ATOM 1501 N N . LYS A 1 194 ? 43.869 36.750 -44.428 1.00 41.66 194 LYS A N 1
ATOM 1502 C CA . LYS A 1 194 ? 42.597 36.017 -44.368 1.00 41.66 194 LYS A CA 1
ATOM 1503 C C . LYS A 1 194 ? 42.908 34.518 -44.355 1.00 41.66 194 LYS A C 1
ATOM 1505 O O . LYS A 1 194 ? 43.408 34.007 -45.351 1.00 41.66 194 LYS A O 1
ATOM 1510 N N . ALA A 1 195 ? 42.575 33.822 -43.273 1.00 28.97 195 ALA A N 1
ATOM 1511 C CA . ALA A 1 195 ? 42.599 32.366 -43.225 1.00 28.97 195 ALA A CA 1
ATOM 1512 C C . ALA A 1 195 ? 41.234 31.851 -42.764 1.00 28.97 195 ALA A C 1
ATOM 1514 O O . ALA A 1 195 ? 40.751 32.152 -41.673 1.00 28.97 195 ALA A O 1
ATOM 1515 N N . SER A 1 196 ? 40.618 31.125 -43.688 1.00 34.09 196 SER A N 1
ATOM 1516 C CA . SER A 1 196 ? 39.424 30.299 -43.582 1.00 34.09 196 SER A CA 1
ATOM 1517 C C . SER A 1 196 ? 39.277 29.614 -42.225 1.00 34.09 196 SER A C 1
ATOM 1519 O O . SER A 1 196 ? 40.115 28.797 -41.842 1.00 34.09 196 SER A O 1
ATOM 1521 N N . GLY A 1 197 ? 38.175 29.919 -41.539 1.00 32.78 197 GLY A N 1
ATOM 1522 C CA . GLY A 1 197 ? 37.765 29.224 -40.328 1.00 32.78 197 GLY A CA 1
ATOM 1523 C C . GLY A 1 197 ? 37.556 27.736 -40.597 1.00 32.78 197 GLY A C 1
ATOM 1524 O O 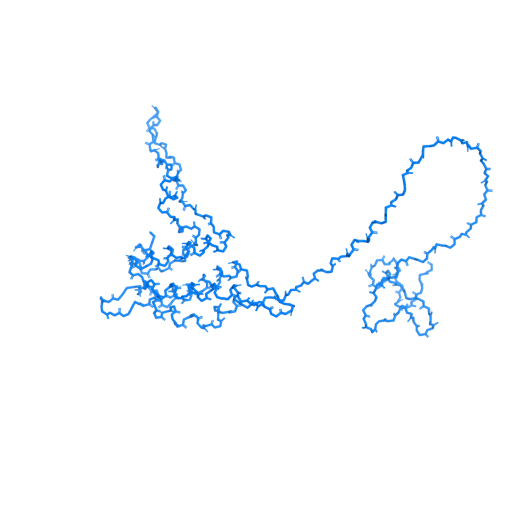. GLY A 1 197 ? 36.837 27.348 -41.518 1.00 32.78 197 GLY A O 1
ATOM 1525 N N . SER A 1 198 ? 38.215 26.929 -39.775 1.00 32.81 198 SER A N 1
ATOM 1526 C CA . SER A 1 198 ? 38.090 25.480 -39.664 1.00 32.81 198 SER A CA 1
ATOM 1527 C C . SER A 1 198 ? 36.618 25.037 -39.668 1.00 32.81 198 SER A C 1
ATOM 1529 O O . SER A 1 198 ? 35.788 25.711 -39.049 1.00 32.81 198 SER A O 1
ATOM 1531 N N . PRO A 1 199 ? 36.260 23.918 -40.330 1.00 41.69 199 PRO A N 1
ATOM 1532 C CA . PRO A 1 199 ? 34.874 23.480 -40.404 1.00 41.69 199 PRO A CA 1
ATOM 1533 C C . PRO A 1 199 ? 34.379 23.147 -38.996 1.00 41.69 199 PRO A C 1
ATOM 1535 O O . PRO A 1 199 ? 34.933 22.285 -38.314 1.00 41.69 199 PRO A O 1
ATOM 1538 N N . GLY A 1 200 ? 33.353 23.875 -38.554 1.00 50.56 200 GLY A N 1
ATOM 1539 C CA . GLY A 1 200 ? 32.678 23.623 -37.287 1.00 50.56 200 GLY A CA 1
ATOM 1540 C C . GLY A 1 200 ? 32.090 22.205 -37.217 1.00 50.56 200 GLY A C 1
ATOM 1541 O O . GLY A 1 200 ? 31.943 21.537 -38.245 1.00 50.56 200 GLY A O 1
ATOM 1542 N N . PRO A 1 201 ? 31.759 21.733 -36.005 1.00 49.91 201 PRO A N 1
ATOM 1543 C CA . PRO A 1 201 ? 31.366 20.351 -35.752 1.00 49.91 201 PRO A CA 1
ATOM 1544 C C . PRO A 1 201 ? 30.137 19.972 -36.584 1.00 49.91 201 PRO A C 1
ATOM 1546 O O . PRO A 1 201 ? 29.102 20.636 -36.522 1.00 49.91 201 PRO A O 1
ATOM 1549 N N . ARG A 1 202 ? 30.267 18.900 -37.376 1.00 55.97 202 ARG A N 1
ATOM 1550 C CA . ARG A 1 202 ? 29.161 18.309 -38.136 1.00 55.97 202 ARG A CA 1
ATOM 1551 C C . ARG A 1 202 ? 28.146 17.741 -37.134 1.00 55.97 202 ARG A C 1
ATOM 1553 O O . ARG A 1 202 ? 28.539 16.899 -36.328 1.00 55.97 202 ARG A O 1
ATOM 1560 N N . PRO A 1 203 ? 26.877 18.182 -37.137 1.00 60.00 203 PRO A N 1
ATOM 1561 C CA . PRO A 1 203 ? 25.843 17.537 -36.335 1.00 60.00 203 PRO A CA 1
ATOM 1562 C C . PRO A 1 203 ? 25.684 16.080 -36.787 1.00 60.00 203 PRO A C 1
ATOM 1564 O O . PRO A 1 203 ? 25.770 15.815 -37.981 1.00 60.00 203 PRO A O 1
ATOM 1567 N N . ASN A 1 204 ? 25.457 15.140 -35.867 1.00 63.50 204 ASN A N 1
ATOM 1568 C CA . ASN A 1 204 ? 25.058 13.778 -36.236 1.00 63.50 204 ASN A CA 1
ATOM 1569 C C . ASN A 1 204 ? 23.640 13.841 -36.825 1.00 63.50 204 ASN A C 1
ATOM 1571 O O . ASN A 1 204 ? 22.692 14.146 -36.102 1.00 63.50 204 ASN A O 1
ATOM 1575 N N . LEU A 1 205 ? 23.505 13.630 -38.138 1.00 61.56 205 LEU A N 1
ATOM 1576 C CA . LEU A 1 205 ? 22.203 13.585 -38.804 1.00 61.56 205 LEU A CA 1
ATOM 1577 C C . LEU A 1 205 ? 21.547 12.213 -38.550 1.00 61.56 205 LEU A C 1
ATOM 1579 O O . LEU A 1 205 ? 22.244 11.202 -38.636 1.00 61.56 205 LEU A O 1
ATOM 1583 N N . PRO A 1 206 ? 20.236 12.158 -38.249 1.00 67.06 206 PRO A N 1
ATOM 1584 C CA . PRO A 1 206 ? 19.493 10.902 -38.169 1.00 67.06 206 PRO A CA 1
ATOM 1585 C C . PRO A 1 206 ? 19.454 10.184 -39.527 1.00 67.06 206 PRO A C 1
ATOM 1587 O O . PRO A 1 206 ? 19.602 10.804 -40.584 1.00 67.06 206 PRO A O 1
ATOM 1590 N N . GLU A 1 207 ? 19.267 8.867 -39.485 1.00 56.75 207 GLU A N 1
ATOM 1591 C CA . GLU A 1 207 ? 19.302 7.987 -40.655 1.00 56.75 207 GLU A CA 1
ATOM 1592 C C . GLU A 1 207 ? 18.231 8.395 -41.687 1.00 56.75 207 GLU A C 1
ATOM 1594 O O . GLU A 1 207 ? 17.050 8.494 -41.360 1.00 56.75 207 GLU A O 1
ATOM 1599 N N . GLY A 1 208 ? 18.663 8.705 -42.917 1.00 65.50 208 GLY A N 1
ATOM 1600 C CA . GLY A 1 208 ? 17.811 9.204 -44.010 1.00 65.50 208 GLY A CA 1
ATOM 1601 C C . GLY A 1 208 ? 17.947 10.699 -44.344 1.00 65.50 208 GLY A C 1
ATOM 1602 O O . GLY A 1 208 ? 17.394 11.140 -45.349 1.00 65.50 208 GLY A O 1
ATOM 1603 N N . CYS A 1 209 ? 18.701 11.484 -43.565 1.00 66.44 209 CYS A N 1
ATOM 1604 C CA . CYS A 1 209 ? 18.913 12.911 -43.839 1.00 66.44 209 CYS A CA 1
ATOM 1605 C C . CYS A 1 209 ? 20.259 13.186 -44.534 1.00 66.44 209 CYS A C 1
ATOM 1607 O O . CYS A 1 209 ? 21.305 12.690 -44.114 1.00 66.44 209 CYS A O 1
ATOM 1609 N N . VAL A 1 210 ? 20.248 14.038 -45.565 1.00 72.50 210 VAL A N 1
ATOM 1610 C CA . VAL A 1 210 ? 21.437 14.395 -46.358 1.00 72.50 210 VAL A CA 1
ATOM 1611 C C . VAL A 1 210 ? 21.980 15.759 -45.915 1.00 72.50 210 VAL A C 1
ATOM 1613 O O . VAL A 1 210 ? 21.227 16.693 -45.657 1.00 72.50 210 VAL A O 1
ATOM 1616 N N . ALA A 1 211 ? 23.304 15.884 -45.799 1.00 68.38 211 ALA A N 1
ATOM 1617 C CA . ALA A 1 211 ? 23.986 17.123 -45.394 1.00 68.38 211 ALA A CA 1
ATOM 1618 C C . ALA A 1 211 ? 24.226 18.108 -46.558 1.00 68.38 211 ALA A C 1
ATOM 1620 O O . ALA A 1 211 ? 24.805 19.182 -46.363 1.00 68.38 211 ALA A O 1
ATOM 1621 N N . THR A 1 212 ? 23.824 17.726 -47.766 1.00 74.94 212 THR A N 1
ATOM 1622 C CA . THR A 1 212 ? 24.094 18.425 -49.018 1.00 74.94 212 THR A CA 1
ATOM 1623 C C . THR A 1 212 ? 22.840 18.478 -49.877 1.00 74.94 212 THR A C 1
ATOM 1625 O O . THR A 1 212 ? 22.085 17.511 -49.901 1.00 74.94 212 THR A O 1
ATOM 1628 N N . ASP A 1 213 ? 22.661 19.587 -50.588 1.00 73.44 213 ASP A N 1
ATOM 1629 C CA . ASP A 1 213 ? 21.655 19.718 -51.648 1.00 73.44 213 ASP A CA 1
ATOM 1630 C C . ASP A 1 213 ? 22.021 18.854 -52.870 1.00 73.44 213 ASP A C 1
ATOM 1632 O O . ASP A 1 213 ? 23.149 18.359 -52.968 1.00 73.44 213 ASP A O 1
ATOM 1636 N N . ASP A 1 214 ? 21.106 18.743 -53.839 1.00 74.31 214 ASP A N 1
ATOM 1637 C CA . ASP A 1 214 ? 21.292 17.992 -55.098 1.00 74.31 214 ASP A CA 1
ATOM 1638 C C . ASP A 1 214 ? 22.521 18.458 -55.912 1.00 74.31 214 ASP A C 1
ATOM 1640 O O . ASP A 1 214 ? 23.133 17.684 -56.642 1.00 74.31 214 ASP A O 1
ATOM 1644 N N . ASP A 1 215 ? 22.949 19.711 -55.718 1.00 71.81 215 ASP A N 1
ATOM 1645 C CA . ASP A 1 215 ? 24.163 20.305 -56.299 1.00 71.81 215 ASP A CA 1
ATOM 1646 C C . ASP A 1 215 ? 25.468 19.968 -55.534 1.00 71.81 215 ASP A C 1
ATOM 1648 O O . ASP A 1 215 ? 26.525 20.546 -55.811 1.00 71.81 215 ASP A O 1
ATOM 1652 N N . GLY A 1 216 ? 25.416 19.137 -54.487 1.00 70.44 216 GLY A N 1
ATOM 1653 C CA . GLY A 1 216 ? 26.572 18.797 -53.643 1.00 70.44 216 GLY A CA 1
ATOM 1654 C C . GLY A 1 216 ? 27.048 19.933 -52.724 1.00 70.44 216 GLY A C 1
ATOM 1655 O O . GLY A 1 216 ? 28.147 19.884 -52.166 1.00 70.44 216 GLY A O 1
ATOM 1656 N N . LYS A 1 217 ? 26.238 20.984 -52.551 1.00 76.62 217 LYS A N 1
ATOM 1657 C CA . LYS A 1 217 ? 26.548 22.130 -51.679 1.00 76.62 217 LYS A CA 1
ATOM 1658 C C . LYS A 1 217 ? 26.085 21.838 -50.244 1.00 76.62 217 LYS A C 1
ATOM 1660 O O . LYS A 1 217 ? 25.000 21.296 -50.073 1.00 76.62 217 LYS A O 1
ATOM 1665 N N . PRO A 1 218 ? 26.860 22.210 -49.205 1.00 76.31 218 PRO A N 1
ATOM 1666 C CA . PRO A 1 218 ? 26.495 21.928 -47.818 1.00 76.31 218 PRO A CA 1
ATOM 1667 C C . PRO A 1 218 ? 25.302 22.769 -47.354 1.00 76.31 218 PRO A C 1
ATOM 1669 O O . PRO A 1 218 ? 25.287 23.992 -47.534 1.00 76.31 218 PRO A O 1
ATOM 1672 N N . LEU A 1 219 ? 24.355 22.110 -46.688 1.00 78.31 219 LEU A N 1
ATOM 1673 C CA . LEU A 1 219 ? 23.193 22.738 -46.067 1.00 78.31 219 LEU A CA 1
ATOM 1674 C C . LEU A 1 219 ? 23.571 23.495 -44.784 1.00 78.31 219 LEU A C 1
ATOM 1676 O O . LEU A 1 219 ? 24.454 23.101 -44.017 1.00 78.31 219 LEU A O 1
ATOM 1680 N N . CYS A 1 220 ? 22.878 24.604 -44.518 1.00 80.44 220 CYS A N 1
ATOM 1681 C CA . CYS A 1 220 ? 23.113 25.407 -43.320 1.00 80.44 220 CYS A CA 1
ATOM 1682 C C . CYS A 1 220 ? 22.401 24.807 -42.092 1.00 80.44 220 CYS A C 1
ATOM 1684 O O . CYS A 1 220 ? 21.222 25.064 -41.850 1.00 80.44 220 CYS A O 1
ATOM 1686 N N . PHE A 1 221 ? 23.133 24.084 -41.242 1.00 77.25 221 PHE A N 1
ATOM 1687 C CA . PHE A 1 221 ? 22.583 23.508 -40.003 1.00 77.25 221 PHE A CA 1
ATOM 1688 C C . PHE A 1 221 ? 22.094 24.548 -38.983 1.00 77.25 221 PHE A C 1
ATOM 1690 O O . PHE A 1 221 ? 21.189 24.277 -38.192 1.00 77.25 221 PHE A O 1
ATOM 1697 N N . ALA A 1 222 ? 22.652 25.762 -39.006 1.00 74.50 222 ALA A N 1
ATOM 1698 C CA . ALA A 1 222 ? 22.156 26.860 -38.180 1.00 74.50 222 ALA A CA 1
ATOM 1699 C C . ALA A 1 222 ? 20.752 27.310 -38.620 1.00 74.50 222 ALA A C 1
ATOM 1701 O O . ALA A 1 222 ? 19.959 27.727 -37.781 1.00 74.50 222 ALA A O 1
ATOM 1702 N N . PHE A 1 223 ? 20.434 27.222 -39.918 1.00 77.19 223 PHE A N 1
ATOM 1703 C CA . PHE A 1 223 ? 19.107 27.554 -40.441 1.00 77.19 223 PHE A CA 1
ATOM 1704 C C . PHE A 1 223 ? 18.093 26.482 -40.037 1.00 77.19 223 PHE A C 1
ATOM 1706 O O . PHE A 1 223 ? 17.051 26.818 -39.485 1.00 77.19 223 PHE A O 1
ATOM 1713 N N . GLN A 1 224 ? 18.460 25.201 -40.165 1.00 72.00 224 GLN A N 1
ATOM 1714 C CA . GLN A 1 224 ? 17.617 24.077 -39.735 1.00 72.00 224 GLN A CA 1
ATOM 1715 C C . GLN A 1 224 ? 17.325 24.078 -38.226 1.00 72.00 224 GLN A C 1
ATOM 1717 O O . GLN A 1 224 ? 16.254 23.670 -37.794 1.00 72.00 224 GLN A O 1
ATOM 1722 N N . SER A 1 225 ? 18.269 24.558 -37.413 1.00 74.38 225 SER A N 1
ATOM 1723 C CA . SER A 1 225 ? 18.096 24.687 -35.960 1.00 74.38 225 SER A CA 1
ATOM 1724 C C . SER A 1 225 ? 17.464 26.017 -35.521 1.00 74.38 225 SER A C 1
ATOM 1726 O O . SER A 1 225 ? 17.414 26.288 -34.322 1.00 74.38 225 SER A O 1
ATOM 1728 N N . GLY A 1 226 ? 17.009 26.863 -36.457 1.00 74.69 226 GLY A N 1
ATOM 1729 C CA . GLY A 1 226 ? 16.358 28.150 -36.168 1.00 74.69 226 GLY A CA 1
ATOM 1730 C C . GLY A 1 226 ? 17.285 29.230 -35.591 1.00 74.69 226 GLY A C 1
ATOM 1731 O O . GLY A 1 226 ? 16.819 30.257 -35.106 1.00 74.69 226 GLY A O 1
ATOM 1732 N N . LYS A 1 227 ? 18.604 29.011 -35.625 1.00 77.69 227 LYS A N 1
ATOM 1733 C CA . LYS A 1 227 ? 19.630 29.901 -35.047 1.00 77.69 227 LYS A CA 1
ATOM 1734 C C . LYS A 1 227 ? 20.307 30.799 -36.086 1.00 77.69 227 LYS A C 1
ATOM 1736 O O . LYS A 1 227 ? 21.136 31.638 -35.732 1.00 77.69 227 LYS A O 1
ATOM 1741 N N . CYS A 1 228 ? 19.999 30.621 -37.370 1.00 77.88 228 CYS A N 1
ATOM 1742 C CA . CYS A 1 228 ? 20.555 31.436 -38.443 1.00 77.88 228 CYS A CA 1
ATOM 1743 C C . CYS A 1 228 ? 19.823 32.776 -38.554 1.00 77.88 228 CYS A C 1
ATOM 1745 O O . CYS A 1 228 ? 18.601 32.840 -38.485 1.00 77.88 228 CYS A O 1
ATOM 1747 N N . LYS A 1 229 ? 20.579 33.855 -38.776 1.00 78.81 229 LYS A N 1
ATOM 1748 C CA . LYS A 1 229 ? 20.044 35.219 -38.938 1.00 78.81 229 LYS A CA 1
ATOM 1749 C C . LYS A 1 229 ? 19.505 35.500 -40.350 1.00 78.81 229 LYS A C 1
ATOM 1751 O O . LYS A 1 229 ? 19.046 36.607 -40.620 1.00 78.81 229 LYS A O 1
ATOM 1756 N N . PHE A 1 230 ? 19.599 34.529 -41.257 1.00 80.62 230 PHE A N 1
ATOM 1757 C CA . PHE A 1 230 ? 19.157 34.658 -42.640 1.00 80.62 230 PHE A CA 1
ATOM 1758 C C . PHE A 1 230 ? 17.632 34.598 -42.743 1.00 80.62 230 PHE A C 1
ATOM 1760 O O . PHE A 1 230 ? 17.011 33.674 -42.228 1.00 80.62 230 PHE A O 1
ATOM 1767 N N . LYS A 1 231 ? 17.041 35.583 -43.428 1.00 74.50 231 LYS A N 1
ATOM 1768 C CA . LYS A 1 231 ? 15.584 35.725 -43.611 1.00 74.50 231 LYS A CA 1
ATOM 1769 C C . LYS A 1 231 ? 15.096 35.325 -45.012 1.00 74.50 231 LYS A C 1
ATOM 1771 O O . LYS A 1 231 ? 13.998 35.704 -45.405 1.00 74.50 231 LYS A O 1
ATOM 1776 N N . GLY A 1 232 ? 15.923 34.634 -45.796 1.00 76.75 232 GLY A N 1
ATOM 1777 C CA . GLY A 1 232 ? 15.564 34.192 -47.144 1.00 76.75 232 GLY A CA 1
ATOM 1778 C C . GLY A 1 232 ? 14.942 32.790 -47.185 1.00 76.75 232 GLY A C 1
ATOM 1779 O O . GLY A 1 232 ? 14.855 32.119 -46.156 1.00 76.75 232 GLY A O 1
ATOM 1780 N N . PRO A 1 233 ? 14.512 32.339 -48.378 1.00 75.62 233 PRO A N 1
ATOM 1781 C CA . PRO A 1 233 ? 13.911 31.022 -48.556 1.00 75.62 233 PRO A CA 1
ATOM 1782 C C . PRO A 1 233 ? 14.910 29.875 -48.283 1.00 75.62 233 PRO A C 1
ATOM 1784 O O . PRO A 1 233 ? 16.119 30.071 -48.464 1.00 75.62 233 PRO A O 1
ATOM 1787 N N . PRO A 1 234 ? 14.419 28.680 -47.887 1.00 71.75 234 PRO A N 1
ATOM 1788 C CA . PRO A 1 234 ? 15.247 27.490 -47.673 1.00 71.75 234 PRO A CA 1
ATOM 1789 C C . PRO A 1 234 ? 16.100 27.153 -48.906 1.00 71.75 234 PRO A C 1
ATOM 1791 O O . PRO A 1 234 ? 15.670 27.367 -50.037 1.00 71.75 234 PRO A O 1
ATOM 1794 N N . GLY A 1 235 ? 17.323 26.660 -48.693 1.00 70.75 235 GLY A N 1
ATOM 1795 C CA . GLY A 1 235 ? 18.261 26.305 -49.772 1.00 70.75 235 GLY A CA 1
ATOM 1796 C C . GLY A 1 235 ? 19.054 27.481 -50.364 1.00 70.75 235 GLY A C 1
ATOM 1797 O O . GLY A 1 235 ? 19.989 27.271 -51.136 1.00 70.75 235 GLY A O 1
ATOM 1798 N N . LYS A 1 236 ? 18.757 28.737 -49.988 1.00 74.75 236 LYS A N 1
ATOM 1799 C CA . LYS A 1 236 ? 19.589 29.889 -50.380 1.00 74.75 236 LYS A CA 1
ATOM 1800 C C . LYS A 1 236 ? 20.704 30.167 -49.378 1.00 74.75 236 LYS A C 1
ATOM 1802 O O . LYS A 1 236 ? 20.572 29.962 -48.174 1.00 74.75 236 LYS A O 1
ATOM 1807 N N . ARG A 1 237 ? 21.831 30.654 -49.900 1.00 74.75 237 ARG A N 1
ATOM 1808 C CA . ARG A 1 237 ? 23.019 30.981 -49.109 1.00 74.75 237 ARG A CA 1
ATOM 1809 C C . ARG A 1 237 ? 22.869 32.336 -48.430 1.00 74.75 237 ARG A C 1
ATOM 1811 O O . ARG A 1 237 ? 22.429 33.299 -49.055 1.00 74.75 237 ARG A O 1
ATOM 1818 N N . CYS A 1 238 ? 23.299 32.403 -47.174 1.00 72.62 238 CYS A N 1
ATOM 1819 C CA . CYS A 1 238 ? 23.578 33.667 -46.507 1.00 72.62 238 CYS A CA 1
ATOM 1820 C C . CYS A 1 238 ? 24.700 34.378 -47.278 1.00 72.62 238 CYS A C 1
ATOM 1822 O O . CYS A 1 238 ? 25.714 33.741 -47.573 1.00 72.62 238 CYS A O 1
ATOM 1824 N N . ALA A 1 239 ? 24.499 35.649 -47.621 1.00 60.47 239 ALA A N 1
ATOM 1825 C CA . ALA A 1 239 ? 25.568 36.518 -48.109 1.00 60.47 239 ALA A CA 1
ATOM 1826 C C . ALA A 1 239 ? 26.472 36.958 -46.950 1.00 60.47 239 ALA A C 1
ATOM 1828 O O . ALA A 1 239 ? 25.933 37.124 -45.827 1.00 60.47 239 ALA A O 1
#

Organism: NCBI:txid2562239

Radius of gyration: 33.46 Å; chains: 1; bounding box: 83×58×91 Å